Protein AF-A0A7S1VEK6-F1 (afdb_monomer_lite)

InterPro domains:
  IPR000917 Sulfatase, N-terminal [PF00884] (30-181)
  IPR017850 Alkaline-phosphatase-like, core domain superfamily [G3DSA:3.40.720.10] (4-143)
  IPR017850 Alkaline-phosphatase-like, core domain superfamily [G3DSA:3.40.720.10] (156-290)
  IPR017850 Alkaline-phosphatase-like, core domain superfamily [SSF53649] (23-274)

Foldseek 3Di:
DPDPDQDPPLQVLDCLVVDPDPDCWLVVLVVLQVVQVVVVDHSVVSLVVQVVVVVVVVVVVVVVVVVVLVVQCPDPPRVQPDKDWDKDLWAWDRQHSSTTGEQDQDCRTHPMDTDIDDHPQQDLDPPPDDPPDDDDDDDDDDDPDPPPPPPPPPDDPSHDGADALQAFEPLQVVCQCCVSVVHDLDPDPDPPDDHALHHHPSQVSNDPHNDNDGPPTDHDSWAKAWEAPDQPPQDPLQIWMWTGHSQKIWTAHSVGDIFIDRCVVCVPSSDGPVRVQVPDPDPPVPDPDHPVRVVVVCVVVVVVVVCSLVVQDGGDDDDPPPDRDDSRRHSYPDPPPPVPPPDDD

pLDDT: mean 74.97, std 22.76, range [27.0, 98.12]

Structure (mmCIF, N/CA/C/O backbone):
data_AF-A0A7S1VEK6-F1
#
_entry.id   AF-A0A7S1VEK6-F1
#
loop_
_atom_site.group_PDB
_atom_site.id
_atom_site.type_symbol
_atom_site.label_atom_id
_atom_site.label_alt_id
_atom_site.label_comp_id
_atom_site.label_asym_id
_atom_site.label_entity_id
_atom_site.label_seq_id
_atom_site.pdbx_PDB_ins_code
_atom_site.Cartn_x
_atom_site.Cartn_y
_atom_site.Cartn_z
_atom_site.occupancy
_atom_site.B_iso_or_equiv
_atom_site.auth_seq_id
_atom_site.auth_comp_id
_atom_site.auth_asym_id
_atom_site.auth_atom_id
_atom_site.pdbx_PDB_model_num
ATOM 1 N N . GLU A 1 1 ? 19.890 10.284 4.777 1.00 39.56 1 GLU A N 1
ATOM 2 C CA . GLU A 1 1 ? 20.332 9.897 3.418 1.00 39.56 1 GLU A CA 1
ATOM 3 C C . GLU A 1 1 ? 19.120 9.961 2.491 1.00 39.56 1 GLU A C 1
ATOM 5 O O . GLU A 1 1 ? 18.007 9.911 3.001 1.00 39.56 1 GLU A O 1
ATOM 10 N N . LEU A 1 2 ? 19.292 10.147 1.175 1.00 48.97 2 LEU A N 1
ATOM 11 C CA . LEU A 1 2 ? 18.191 9.897 0.223 1.00 48.97 2 LEU A CA 1
ATOM 12 C C . LEU A 1 2 ? 17.633 8.475 0.462 1.00 48.97 2 LEU A C 1
ATOM 14 O O . LEU A 1 2 ? 18.424 7.626 0.883 1.00 48.97 2 LEU A O 1
ATOM 18 N N . PRO A 1 3 ? 16.351 8.169 0.166 1.00 49.91 3 PRO A N 1
ATOM 19 C CA . PRO A 1 3 ? 15.906 6.788 0.088 1.00 49.91 3 PRO A CA 1
ATOM 20 C C . PRO A 1 3 ? 16.859 6.027 -0.844 1.00 49.91 3 PRO A C 1
ATOM 22 O O . PRO A 1 3 ? 17.424 6.634 -1.767 1.00 49.91 3 PRO A O 1
ATOM 25 N N . PRO A 1 4 ? 17.111 4.739 -0.578 1.00 53.25 4 PRO A N 1
ATOM 26 C CA . PRO A 1 4 ? 18.283 4.068 -1.115 1.00 53.25 4 PRO A CA 1
ATOM 27 C C . PRO A 1 4 ? 18.237 4.049 -2.642 1.00 53.25 4 PRO A C 1
ATOM 29 O O . PRO A 1 4 ? 17.211 3.729 -3.231 1.00 53.25 4 PRO A O 1
ATOM 32 N N . SER A 1 5 ? 19.355 4.478 -3.240 1.00 64.44 5 SER A N 1
ATOM 33 C CA . SER A 1 5 ? 19.753 4.317 -4.647 1.00 64.44 5 SER A CA 1
ATOM 34 C C . SER A 1 5 ? 18.632 4.374 -5.691 1.00 64.44 5 SER A C 1
ATOM 36 O O . SER A 1 5 ? 18.006 3.375 -6.022 1.00 64.44 5 SER A O 1
ATOM 38 N N . LEU A 1 6 ? 18.473 5.538 -6.324 1.00 74.19 6 LEU A N 1
ATOM 39 C CA . LEU A 1 6 ? 17.835 5.608 -7.637 1.00 74.19 6 LEU A CA 1
ATOM 40 C C . LEU A 1 6 ? 18.673 4.782 -8.616 1.00 74.19 6 LEU A C 1
ATOM 42 O O . LEU A 1 6 ? 19.798 5.174 -8.938 1.00 74.19 6 LEU A O 1
ATOM 46 N N . LEU A 1 7 ? 18.136 3.652 -9.066 1.00 82.69 7 LEU A N 1
ATOM 47 C CA . LEU A 1 7 ? 18.751 2.871 -10.125 1.00 82.69 7 LEU A CA 1
ATOM 48 C C . LEU A 1 7 ? 18.598 3.638 -11.448 1.00 82.69 7 LEU A C 1
ATOM 50 O O . LEU A 1 7 ? 17.535 4.166 -11.789 1.00 82.69 7 LEU A O 1
ATOM 54 N N . GLU A 1 8 ? 19.704 3.801 -12.169 1.00 81.38 8 GLU A N 1
ATOM 55 C CA . GLU A 1 8 ? 19.673 4.424 -13.487 1.00 81.38 8 GLU A CA 1
ATOM 56 C C . GLU A 1 8 ? 18.952 3.490 -14.459 1.00 81.38 8 GLU A C 1
ATOM 58 O O . GLU A 1 8 ? 19.211 2.290 -14.459 1.00 81.38 8 GLU A O 1
ATOM 63 N N . ASN A 1 9 ? 18.051 4.033 -15.281 1.00 84.69 9 ASN A N 1
ATOM 64 C CA . ASN A 1 9 ? 17.256 3.255 -16.235 1.00 84.69 9 ASN A CA 1
ATOM 65 C C . ASN A 1 9 ? 16.336 2.183 -15.609 1.00 84.69 9 ASN A C 1
ATOM 67 O O . ASN A 1 9 ? 15.875 1.302 -16.326 1.00 84.69 9 ASN A O 1
ATOM 71 N N . ASP A 1 10 ? 16.001 2.307 -14.319 1.00 86.31 10 ASP A N 1
ATOM 72 C CA . ASP A 1 10 ? 15.082 1.435 -13.550 1.00 86.31 10 ASP A CA 1
ATOM 73 C C . ASP A 1 10 ? 13.677 1.265 -14.160 1.00 86.31 10 ASP A C 1
ATOM 75 O O . ASP A 1 10 ? 12.853 0.476 -13.714 1.00 86.31 10 ASP A O 1
ATOM 79 N N . VAL A 1 11 ? 13.349 2.081 -15.154 1.00 88.12 11 VAL A N 1
ATOM 80 C CA . VAL A 1 11 ? 12.072 2.006 -15.852 1.00 88.12 11 VAL A CA 1
ATOM 81 C C . VAL A 1 11 ? 12.105 1.088 -17.074 1.00 88.12 11 VAL A C 1
ATOM 83 O O . VAL A 1 11 ? 11.052 0.697 -17.568 1.00 88.12 11 VAL A O 1
ATOM 86 N N . ASN A 1 12 ? 13.293 0.742 -17.575 1.00 89.75 12 ASN A N 1
ATOM 87 C CA . ASN A 1 12 ? 13.456 0.057 -18.857 1.00 89.75 12 ASN A CA 1
ATOM 88 C C . ASN A 1 12 ? 13.042 -1.418 -18.827 1.00 89.75 12 ASN A C 1
ATOM 90 O O . ASN A 1 12 ? 12.706 -1.965 -19.875 1.00 89.75 12 ASN A O 1
ATOM 94 N N . ASP A 1 13 ? 13.094 -2.063 -17.663 1.00 87.62 13 ASP A N 1
ATOM 95 C CA . ASP A 1 13 ? 12.678 -3.454 -17.465 1.00 87.62 13 ASP A CA 1
ATOM 96 C C . ASP A 1 13 ? 11.212 -3.577 -17.012 1.00 87.62 13 ASP A C 1
ATOM 98 O O . ASP A 1 13 ? 10.686 -4.684 -16.876 1.00 87.62 13 ASP A O 1
ATOM 102 N N . THR A 1 14 ? 10.533 -2.449 -16.809 1.00 90.69 14 THR A N 1
ATOM 103 C CA . THR A 1 14 ? 9.097 -2.416 -16.514 1.00 90.69 14 THR A CA 1
ATOM 104 C C . THR A 1 14 ? 8.267 -2.468 -17.793 1.00 90.69 14 THR A C 1
ATOM 106 O O . THR A 1 14 ? 8.803 -2.479 -18.897 1.00 90.69 14 THR A O 1
ATOM 109 N N . MET A 1 15 ? 6.947 -2.501 -17.663 1.00 87.69 15 MET A N 1
ATOM 110 C CA . MET A 1 15 ? 5.981 -2.407 -18.755 1.00 87.69 15 MET A CA 1
ATOM 111 C C . MET A 1 15 ? 5.380 -1.000 -18.847 1.00 87.69 15 MET A C 1
ATOM 113 O O . MET A 1 15 ? 4.526 -0.750 -19.696 1.00 87.69 15 MET A O 1
ATOM 117 N N . ARG A 1 16 ? 5.824 -0.041 -18.024 1.00 82.25 16 ARG A N 1
ATOM 118 C CA . ARG A 1 16 ? 5.268 1.324 -17.965 1.00 82.25 16 ARG A CA 1
ATOM 119 C C . ARG A 1 16 ? 5.251 2.030 -19.316 1.00 82.25 16 ARG A C 1
ATOM 121 O O . ARG A 1 16 ? 4.280 2.680 -19.675 1.00 82.25 16 ARG A O 1
ATOM 128 N N . GLN A 1 17 ? 6.337 1.904 -20.067 1.00 75.25 17 GLN A N 1
ATOM 129 C CA . GLN A 1 17 ? 6.527 2.489 -21.392 1.00 75.25 17 GLN A CA 1
ATOM 130 C C . GLN A 1 17 ? 5.551 1.947 -22.442 1.00 75.25 17 GLN A C 1
ATOM 132 O O . GLN A 1 17 ? 5.438 2.521 -23.519 1.00 75.25 17 GLN A O 1
ATOM 137 N N . THR A 1 18 ? 4.880 0.834 -22.145 1.00 69.25 18 THR A N 1
ATOM 138 C CA . THR A 1 18 ? 3.872 0.221 -23.017 1.00 69.25 18 THR A CA 1
ATOM 139 C C . THR A 1 18 ? 2.451 0.688 -22.697 1.00 69.25 18 THR A C 1
ATOM 141 O O . THR A 1 18 ? 1.509 0.283 -23.376 1.00 69.25 18 THR A O 1
ATOM 144 N N . LEU A 1 19 ? 2.284 1.521 -21.665 1.00 69.00 19 LEU A N 1
ATOM 145 C CA . LEU A 1 19 ? 0.997 2.088 -21.282 1.00 69.00 19 LEU A CA 1
ATOM 146 C C . LEU A 1 19 ? 0.714 3.325 -22.141 1.00 69.00 19 LEU A C 1
ATOM 148 O O . LEU A 1 19 ? 1.542 4.228 -22.242 1.00 69.00 19 LEU A O 1
ATOM 152 N N . GLU A 1 20 ? -0.459 3.352 -22.776 1.00 53.69 20 GLU A N 1
ATOM 153 C CA . GLU A 1 20 ? -0.830 4.373 -23.768 1.00 53.69 20 GLU A CA 1
ATOM 154 C C . GLU A 1 20 ? -1.006 5.774 -23.160 1.00 53.69 20 GLU A C 1
ATOM 156 O O . GLU A 1 20 ? -0.744 6.776 -23.829 1.00 53.69 20 GLU A O 1
ATOM 161 N N . LYS A 1 21 ? -1.403 5.860 -21.883 1.00 61.06 21 LYS A N 1
ATOM 162 C CA . LYS A 1 21 ? -1.548 7.120 -21.144 1.00 61.06 21 LYS A CA 1
ATOM 163 C C . LYS A 1 21 ? -0.347 7.339 -20.228 1.00 61.06 21 LYS A C 1
ATOM 165 O O . LYS A 1 21 ? -0.145 6.631 -19.244 1.00 61.06 21 LYS A O 1
ATOM 170 N N . VAL A 1 22 ? 0.438 8.366 -20.537 1.00 56.81 22 VAL A N 1
ATOM 171 C CA . VAL A 1 22 ? 1.457 8.902 -19.631 1.00 56.81 22 VAL A CA 1
ATOM 172 C C . VAL A 1 22 ? 0.727 9.868 -18.697 1.00 56.81 22 VAL A C 1
ATOM 174 O O . VAL A 1 22 ? 0.456 10.995 -19.100 1.00 56.81 22 VAL A O 1
ATOM 177 N N . GLY A 1 23 ? 0.340 9.407 -17.503 1.00 68.12 23 GLY A N 1
ATOM 178 C CA . GLY A 1 23 ? -0.409 10.213 -16.523 1.00 68.12 23 GLY A CA 1
ATOM 179 C C . GLY A 1 23 ? 0.323 11.487 -16.070 1.00 68.12 23 GLY A C 1
ATOM 180 O O . GLY A 1 23 ? 1.404 11.822 -16.559 1.00 68.12 23 GLY A O 1
ATOM 181 N N . ILE A 1 24 ? -0.223 12.214 -15.095 1.00 81.62 24 ILE A N 1
ATOM 182 C CA . ILE A 1 24 ? 0.390 13.457 -14.592 1.00 81.62 24 ILE A CA 1
ATOM 183 C C . ILE A 1 24 ? 1.800 13.242 -14.004 1.00 81.62 24 ILE A C 1
ATOM 185 O O . ILE A 1 24 ? 2.664 14.120 -14.080 1.00 81.62 24 ILE A O 1
ATOM 189 N N . GLY A 1 25 ? 2.092 12.043 -13.497 1.00 88.06 25 GLY A N 1
ATOM 190 C CA . GLY A 1 25 ? 3.326 11.766 -12.768 1.00 88.06 25 GLY A CA 1
ATOM 191 C C . GLY A 1 25 ? 4.638 11.900 -13.555 1.00 88.06 25 GLY A C 1
ATOM 192 O O . GLY A 1 25 ? 5.563 12.556 -13.066 1.00 88.06 25 GLY A O 1
ATOM 193 N N . PRO A 1 26 ? 4.783 11.364 -14.785 1.00 88.38 26 PRO A N 1
ATOM 194 C CA . PRO A 1 26 ? 5.990 11.561 -15.587 1.00 88.38 26 PRO A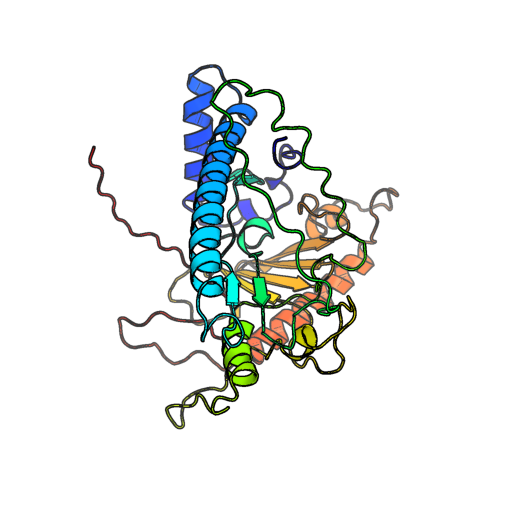 CA 1
ATOM 195 C C . PRO A 1 26 ? 6.139 13.008 -16.063 1.00 88.38 26 PRO A C 1
ATOM 197 O O . PRO A 1 26 ? 7.265 13.479 -16.241 1.00 88.38 26 PRO A O 1
ATOM 200 N N . ARG A 1 27 ? 5.025 13.742 -16.237 1.00 89.19 27 ARG A N 1
ATOM 201 C CA . ARG A 1 27 ? 5.063 15.190 -16.481 1.00 89.19 27 ARG A CA 1
ATOM 202 C C . ARG A 1 27 ? 5.629 15.917 -15.264 1.00 89.19 27 ARG A C 1
ATOM 204 O O . ARG A 1 27 ? 6.606 16.641 -15.433 1.00 89.19 27 ARG A O 1
ATOM 211 N N . MET A 1 28 ? 5.087 15.681 -14.066 1.00 91.44 28 MET A N 1
ATOM 212 C CA . MET A 1 28 ? 5.595 16.263 -12.816 1.00 91.44 28 MET A CA 1
ATOM 213 C C . MET A 1 28 ? 7.080 15.961 -12.623 1.00 91.44 28 MET A C 1
ATOM 215 O O . MET A 1 28 ? 7.863 16.863 -12.334 1.00 91.44 28 MET A O 1
ATOM 219 N N . TYR A 1 29 ? 7.487 14.709 -12.842 1.00 90.81 29 TYR A N 1
ATOM 220 C CA . TYR A 1 29 ? 8.887 14.306 -12.781 1.00 90.81 29 TYR A CA 1
ATOM 221 C C . TYR A 1 29 ? 9.752 15.108 -13.764 1.00 90.81 29 TYR A C 1
ATOM 223 O O . TYR A 1 29 ? 10.736 15.732 -13.365 1.00 90.81 29 TYR A O 1
ATOM 231 N N . ARG A 1 30 ? 9.376 15.150 -15.048 1.00 90.62 30 ARG A N 1
ATOM 232 C CA . ARG A 1 30 ? 10.120 15.880 -16.085 1.00 90.62 30 ARG A CA 1
ATOM 233 C C . ARG A 1 30 ? 10.208 17.376 -15.784 1.00 90.62 30 ARG A C 1
ATOM 235 O O . ARG A 1 30 ? 11.278 17.958 -15.959 1.00 90.62 30 ARG A O 1
ATOM 242 N N . ASP A 1 31 ? 9.111 17.990 -15.357 1.00 91.81 31 ASP A N 1
ATOM 243 C CA . ASP A 1 31 ? 9.045 19.422 -15.068 1.00 91.81 31 ASP A CA 1
ATOM 244 C C . ASP A 1 31 ? 9.866 19.768 -13.812 1.00 91.81 31 ASP A C 1
ATOM 246 O O . ASP A 1 31 ? 10.630 20.738 -13.839 1.00 91.81 31 ASP A O 1
ATOM 250 N N . LEU A 1 32 ? 9.839 18.913 -12.776 1.00 91.38 32 LEU A N 1
ATOM 251 C CA . LEU A 1 32 ? 10.737 19.012 -11.624 1.00 91.38 32 LEU A CA 1
ATOM 252 C C . LEU A 1 32 ? 12.197 18.978 -12.086 1.00 91.38 32 LEU A C 1
ATOM 254 O O . LEU A 1 32 ? 12.926 19.938 -11.850 1.00 91.38 32 LEU A O 1
ATOM 258 N N . ILE A 1 33 ? 12.630 17.917 -12.778 1.00 90.19 33 ILE A N 1
ATOM 259 C CA . ILE A 1 33 ? 14.030 17.784 -13.211 1.00 90.19 33 ILE A CA 1
ATOM 260 C C . ILE A 1 33 ? 14.446 18.979 -14.077 1.00 90.19 33 ILE A C 1
ATOM 262 O O . ILE A 1 33 ? 15.506 19.566 -13.852 1.00 90.19 33 ILE A O 1
ATOM 266 N N . LYS A 1 34 ? 13.595 19.398 -15.020 1.00 90.25 34 LYS A N 1
ATOM 267 C CA . LYS A 1 34 ? 13.858 20.553 -15.884 1.00 90.25 34 LYS A CA 1
ATOM 268 C C . LYS A 1 34 ? 14.080 21.835 -15.079 1.00 90.25 34 LYS A C 1
ATOM 270 O O . LYS A 1 34 ? 15.024 22.553 -15.390 1.00 90.25 34 LYS A O 1
ATOM 275 N N . SER A 1 35 ? 13.275 22.095 -14.046 1.00 88.75 35 SER A N 1
ATOM 276 C CA . SER A 1 35 ? 13.371 23.319 -13.229 1.00 88.75 35 SER A CA 1
ATOM 277 C C . SER A 1 35 ? 14.707 23.465 -12.479 1.00 88.75 35 SER A C 1
ATOM 279 O O . SER A 1 35 ? 15.158 24.577 -12.202 1.00 88.75 35 SER A O 1
ATOM 281 N N . TYR A 1 36 ? 15.380 22.348 -12.199 1.00 84.12 36 TYR A N 1
ATOM 282 C CA . TYR A 1 36 ? 16.662 22.302 -11.494 1.00 84.12 36 TYR A CA 1
ATOM 283 C C . TYR A 1 36 ? 17.862 22.217 -12.449 1.00 84.12 36 TYR A C 1
ATOM 285 O O . TYR A 1 36 ? 18.873 22.900 -12.247 1.00 84.12 36 TYR A O 1
ATOM 293 N N . VAL A 1 37 ? 17.749 21.444 -13.533 1.00 77.06 37 VAL A N 1
ATOM 294 C CA . VAL A 1 37 ? 18.835 21.270 -14.513 1.00 77.06 37 VAL A CA 1
ATOM 295 C C . VAL A 1 37 ? 19.127 22.559 -15.281 1.00 77.06 37 VAL A C 1
ATOM 297 O O . VAL A 1 37 ? 20.292 22.873 -15.524 1.00 77.06 37 VAL A O 1
ATOM 300 N N . THR A 1 38 ? 18.113 23.377 -15.587 1.00 67.19 38 THR A N 1
ATOM 301 C CA . THR A 1 38 ? 18.328 24.689 -16.230 1.00 67.19 38 THR A CA 1
ATOM 302 C C . THR A 1 38 ? 19.137 25.668 -15.373 1.00 67.19 38 THR A C 1
ATOM 304 O O . THR A 1 38 ? 19.647 26.650 -15.903 1.00 67.19 38 THR A O 1
ATOM 307 N N . ASN A 1 39 ? 19.296 25.385 -14.076 1.00 61.97 39 ASN A N 1
ATOM 308 C CA . ASN A 1 39 ? 20.036 26.200 -13.112 1.00 61.97 39 ASN A CA 1
ATOM 309 C C . ASN A 1 39 ? 21.411 25.606 -12.737 1.00 61.97 39 ASN A C 1
ATOM 311 O O . ASN A 1 39 ? 22.027 26.045 -11.768 1.00 61.97 39 ASN A O 1
ATOM 315 N N . GLY A 1 40 ? 21.905 24.613 -13.489 1.00 62.69 40 GLY A N 1
ATOM 316 C CA . GLY A 1 40 ? 23.237 24.025 -13.289 1.00 62.69 40 GLY A CA 1
ATOM 317 C C . GLY A 1 40 ? 23.326 22.969 -12.180 1.00 62.69 40 GLY A C 1
ATOM 318 O O . GLY A 1 40 ? 24.433 22.636 -11.762 1.00 62.69 40 GLY A O 1
ATOM 319 N N . THR A 1 41 ? 22.191 22.442 -11.707 1.00 70.88 41 THR A N 1
ATOM 320 C CA . THR A 1 41 ? 22.135 21.319 -10.745 1.00 70.88 41 THR A CA 1
ATOM 321 C C . THR A 1 41 ? 21.785 19.999 -11.439 1.00 70.88 41 THR A C 1
ATOM 323 O O . THR A 1 41 ? 21.298 20.007 -12.569 1.00 70.88 41 THR A O 1
ATOM 326 N N . ASP A 1 42 ? 22.059 18.855 -10.805 1.00 79.94 42 ASP A N 1
ATOM 327 C CA . ASP A 1 42 ? 21.787 17.536 -11.389 1.00 79.94 42 ASP A CA 1
ATOM 328 C C . ASP A 1 42 ? 20.403 16.970 -10.990 1.00 79.94 42 ASP A C 1
ATOM 330 O O . ASP A 1 42 ? 19.721 17.459 -10.084 1.00 79.94 42 ASP A O 1
ATOM 334 N N . ARG A 1 43 ? 19.975 15.901 -11.679 1.00 84.44 43 ARG A N 1
ATOM 335 C CA . ARG A 1 43 ? 18.734 15.149 -11.395 1.00 84.44 43 ARG A CA 1
ATOM 336 C C . ARG A 1 43 ? 18.615 14.754 -9.919 1.00 84.44 43 ARG A C 1
ATOM 338 O O . ARG A 1 43 ? 17.523 14.760 -9.352 1.00 84.44 43 ARG A O 1
ATOM 345 N N . LYS A 1 44 ? 19.734 14.365 -9.308 1.00 84.19 44 LYS A N 1
ATOM 346 C CA . LYS A 1 44 ? 19.779 13.842 -7.945 1.00 84.19 44 LYS A CA 1
ATOM 347 C C . LYS A 1 44 ? 19.443 14.942 -6.942 1.00 84.19 44 LYS A C 1
ATOM 349 O O . LYS A 1 44 ? 18.714 14.682 -5.988 1.00 84.19 44 LYS A O 1
ATOM 354 N N . ASP A 1 45 ? 19.924 16.158 -7.160 1.00 85.69 45 ASP A N 1
ATOM 355 C CA . ASP A 1 45 ? 19.640 17.296 -6.289 1.00 85.69 45 ASP A CA 1
ATOM 356 C C . ASP A 1 45 ? 18.188 17.782 -6.390 1.00 85.69 45 ASP A C 1
ATOM 358 O O . ASP A 1 45 ? 17.596 18.126 -5.364 1.00 85.69 45 ASP A O 1
ATOM 362 N N . ALA A 1 46 ? 17.579 17.728 -7.578 1.00 89.00 46 ALA A N 1
ATOM 363 C CA . ALA A 1 46 ? 16.149 17.998 -7.750 1.00 89.00 46 ALA A CA 1
ATOM 364 C C . ALA A 1 46 ? 15.288 17.056 -6.887 1.00 89.00 46 ALA A C 1
ATOM 366 O O . ALA A 1 46 ? 14.446 17.498 -6.102 1.00 89.00 46 ALA A O 1
ATOM 367 N N . LEU A 1 47 ? 15.556 15.749 -6.974 1.00 89.19 47 LEU A N 1
ATOM 368 C CA . LEU A 1 47 ? 14.826 14.724 -6.225 1.00 89.19 47 LEU A CA 1
ATOM 369 C C . LEU A 1 47 ? 15.096 14.790 -4.718 1.00 89.19 47 LEU A C 1
ATOM 371 O O . LEU A 1 47 ? 14.170 14.597 -3.934 1.00 89.19 47 LEU A O 1
ATOM 375 N N . LYS A 1 48 ? 16.318 15.143 -4.287 1.00 88.69 48 LYS A N 1
ATOM 376 C CA . LYS A 1 48 ? 16.610 15.419 -2.865 1.00 88.69 48 LYS A CA 1
ATOM 377 C C . LYS A 1 48 ? 15.711 16.501 -2.297 1.00 88.69 48 LYS A C 1
ATOM 379 O O . LYS A 1 48 ? 15.210 16.342 -1.191 1.00 88.69 48 LYS A O 1
ATOM 384 N N . ARG A 1 49 ? 15.542 17.607 -3.023 1.00 89.81 49 ARG A N 1
ATOM 385 C CA . ARG A 1 49 ? 14.742 18.746 -2.557 1.00 89.81 49 ARG A CA 1
ATOM 386 C C . ARG A 1 49 ? 13.260 18.408 -2.520 1.00 89.81 49 ARG A C 1
ATOM 388 O O . ARG A 1 49 ? 12.591 18.755 -1.555 1.00 89.81 49 ARG A O 1
ATOM 395 N N . TYR A 1 50 ? 12.777 17.684 -3.526 1.00 91.38 50 TYR A N 1
ATOM 396 C CA . TYR A 1 50 ? 11.403 17.196 -3.542 1.00 91.38 50 TYR A CA 1
ATOM 397 C C . TYR A 1 50 ? 11.121 16.258 -2.360 1.00 91.38 50 TYR A C 1
ATOM 399 O O . TYR A 1 50 ? 10.183 16.475 -1.598 1.00 91.38 50 TYR A O 1
ATOM 407 N N . LEU A 1 51 ? 11.994 15.272 -2.138 1.00 90.81 51 LEU A N 1
ATOM 408 C CA . LEU A 1 51 ? 11.914 14.387 -0.980 1.00 90.81 51 LEU A CA 1
ATOM 409 C C . LEU A 1 51 ? 11.997 15.160 0.341 1.00 90.81 51 LEU A C 1
ATOM 411 O O . LEU A 1 51 ? 11.265 14.849 1.271 1.00 90.81 51 LEU A O 1
ATOM 415 N N . GLN A 1 52 ? 12.892 16.143 0.449 1.00 92.88 52 GLN A N 1
ATOM 416 C CA . GLN A 1 52 ? 13.020 16.951 1.660 1.00 92.88 52 GLN A CA 1
ATOM 417 C C . GLN A 1 52 ? 11.699 17.649 1.999 1.00 92.88 52 GLN A C 1
ATOM 419 O O . GLN A 1 52 ? 11.301 17.640 3.160 1.00 92.88 52 GLN A O 1
ATOM 424 N N . ALA A 1 53 ? 11.019 18.219 1.001 1.00 94.25 53 ALA A N 1
ATOM 425 C CA . ALA A 1 53 ? 9.705 18.825 1.190 1.00 94.25 53 ALA A CA 1
ATOM 426 C C . ALA A 1 53 ? 8.662 17.782 1.623 1.00 94.25 53 ALA A C 1
ATOM 428 O O . ALA A 1 53 ? 7.963 18.004 2.606 1.00 94.25 53 ALA A O 1
ATOM 429 N N . TYR A 1 54 ? 8.627 16.620 0.961 1.00 93.81 54 TYR A N 1
ATOM 430 C CA . TYR A 1 54 ? 7.737 15.516 1.333 1.00 93.81 54 TYR A CA 1
ATOM 431 C C . TYR A 1 54 ? 7.946 15.073 2.791 1.00 93.81 54 TYR A C 1
ATOM 433 O O . TYR A 1 54 ? 6.994 14.970 3.559 1.00 93.81 54 TYR A O 1
ATOM 441 N N . LEU A 1 55 ? 9.199 14.868 3.208 1.00 94.44 55 LEU A N 1
ATOM 442 C CA . LEU A 1 55 ? 9.530 14.472 4.578 1.00 94.44 55 LEU A CA 1
ATOM 443 C C . LEU A 1 55 ? 9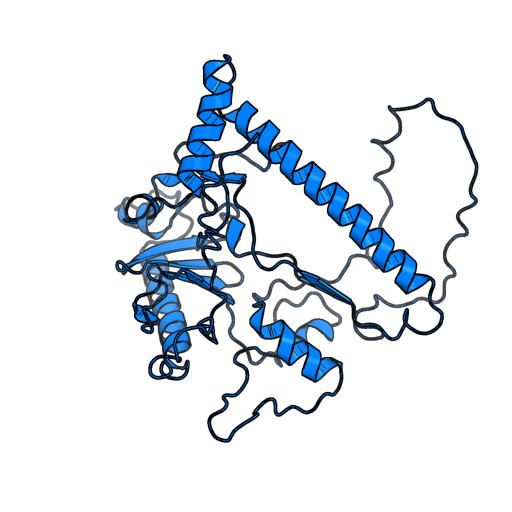.195 15.566 5.598 1.00 94.44 55 LEU A C 1
ATOM 445 O O . LEU A 1 55 ? 8.758 15.237 6.694 1.00 94.44 55 LEU A O 1
ATOM 449 N N . ALA A 1 56 ? 9.338 16.846 5.245 1.00 96.56 56 ALA A N 1
ATOM 450 C CA . ALA A 1 56 ? 8.900 17.943 6.106 1.00 96.56 56 ALA A CA 1
ATOM 451 C C . ALA A 1 56 ? 7.375 17.925 6.320 1.00 96.56 56 ALA A C 1
ATOM 453 O O . ALA A 1 56 ? 6.919 18.113 7.447 1.00 96.56 56 ALA A O 1
ATOM 454 N N . SER A 1 57 ? 6.590 17.635 5.274 1.00 96.94 57 SER A N 1
ATOM 455 C CA . SER A 1 57 ? 5.139 17.440 5.391 1.00 96.94 57 SER A CA 1
ATOM 456 C C . SER A 1 57 ? 4.787 16.236 6.266 1.00 96.94 57 SER A C 1
ATOM 458 O O . SER A 1 57 ? 3.894 16.339 7.102 1.00 96.94 57 SER A O 1
ATOM 460 N N . VAL A 1 58 ? 5.513 15.120 6.129 1.00 95.69 58 VAL A N 1
ATOM 461 C CA . VAL A 1 58 ? 5.336 13.939 6.993 1.00 95.69 58 VAL A CA 1
ATOM 462 C C . VAL A 1 58 ? 5.638 14.276 8.454 1.00 95.69 58 VAL A C 1
ATOM 464 O O . VAL A 1 58 ? 4.853 13.915 9.322 1.00 95.69 58 VAL A O 1
ATOM 467 N N . THR A 1 59 ? 6.721 15.006 8.743 1.00 96.88 59 THR A N 1
ATOM 468 C CA . THR A 1 59 ? 7.039 15.448 10.112 1.00 96.88 59 THR A CA 1
ATOM 469 C C . THR A 1 59 ? 5.945 16.344 10.690 1.00 96.88 59 THR A C 1
ATOM 471 O O . THR A 1 59 ? 5.548 16.152 11.833 1.00 96.88 59 THR A O 1
ATOM 474 N N . ALA A 1 60 ? 5.412 17.283 9.905 1.00 97.50 60 ALA A N 1
ATOM 475 C CA . ALA A 1 60 ? 4.302 18.118 10.357 1.00 97.50 60 ALA A CA 1
ATOM 476 C C . ALA A 1 60 ? 3.035 17.290 10.647 1.00 97.50 60 ALA A C 1
ATOM 478 O O . ALA A 1 60 ? 2.357 17.531 11.644 1.00 97.50 60 ALA A O 1
ATOM 479 N N . ALA A 1 61 ? 2.721 16.297 9.808 1.00 96.69 61 ALA A N 1
ATOM 480 C CA . ALA A 1 61 ? 1.598 15.391 10.043 1.00 96.69 61 ALA A CA 1
ATOM 481 C C . ALA A 1 61 ? 1.797 14.535 11.307 1.00 96.69 61 ALA A C 1
ATOM 483 O O . ALA A 1 61 ? 0.861 14.386 12.087 1.00 96.69 61 ALA A O 1
ATOM 484 N N . ASP A 1 62 ? 3.008 14.025 11.540 1.00 97.19 62 ASP A N 1
ATOM 485 C CA . ASP A 1 62 ? 3.369 13.260 12.741 1.00 97.19 62 ASP A CA 1
ATOM 486 C C . ASP A 1 62 ? 3.175 14.084 14.027 1.00 97.19 62 ASP A C 1
ATOM 488 O O . ASP A 1 62 ? 2.532 13.622 14.970 1.00 97.19 62 ASP A O 1
ATOM 492 N N . GLU A 1 63 ? 3.607 15.352 14.036 1.00 97.75 63 GLU A N 1
ATOM 493 C CA . GLU A 1 63 ? 3.373 16.267 15.162 1.00 97.75 63 GLU A CA 1
ATOM 494 C C . GLU A 1 63 ? 1.874 16.487 15.439 1.00 97.75 63 GLU A C 1
ATOM 496 O O . GLU A 1 63 ? 1.455 16.549 16.598 1.00 97.75 63 GLU A O 1
ATOM 501 N N . LEU A 1 64 ? 1.045 16.590 14.393 1.00 98.12 64 LEU A N 1
ATOM 502 C CA . LEU A 1 64 ? -0.409 16.737 14.534 1.00 98.12 64 LEU A CA 1
ATOM 503 C C . LEU A 1 64 ? -1.072 15.454 15.047 1.00 98.12 64 LEU A C 1
ATOM 505 O O . LEU A 1 64 ? -1.960 15.525 15.898 1.00 98.12 64 LEU A O 1
ATOM 509 N N . VAL A 1 65 ? -0.629 14.284 14.581 1.00 97.19 65 VAL A N 1
ATOM 510 C CA . VAL A 1 65 ? -1.074 12.989 15.117 1.00 97.19 65 VAL A CA 1
ATOM 511 C C . VAL A 1 65 ? -0.727 12.895 16.602 1.00 97.19 65 VAL A C 1
ATOM 513 O O . VAL A 1 65 ? -1.598 12.554 17.402 1.00 97.19 65 VAL A O 1
ATOM 516 N N . GLY A 1 66 ? 0.492 13.279 16.992 1.00 97.06 66 GLY A N 1
ATOM 517 C CA . GLY A 1 66 ? 0.917 13.340 18.391 1.00 97.06 66 GLY A CA 1
ATOM 518 C C . GLY A 1 66 ? -0.022 14.184 19.256 1.00 97.06 66 GLY A C 1
ATOM 519 O O . GLY A 1 66 ? -0.467 13.723 20.301 1.00 97.06 66 GLY A O 1
ATOM 520 N N . GLN A 1 67 ? -0.430 15.366 18.783 1.00 98.12 67 GLN A N 1
ATOM 521 C CA . GLN A 1 67 ? -1.383 16.221 19.506 1.00 98.12 67 GLN A CA 1
ATOM 522 C C . GLN A 1 67 ? -2.753 15.558 19.713 1.00 98.12 67 GLN A C 1
ATOM 524 O O . GLN A 1 67 ? -3.353 15.702 20.780 1.00 98.12 67 GLN A O 1
ATOM 529 N N . VAL A 1 68 ? -3.260 14.827 18.714 1.00 97.25 68 VAL A N 1
ATOM 530 C CA . VAL A 1 68 ? -4.531 14.092 18.832 1.00 97.25 68 VAL A CA 1
ATOM 531 C C . VAL A 1 68 ? -4.410 12.960 19.854 1.00 97.25 68 VAL A C 1
ATOM 533 O O . VAL A 1 68 ? -5.306 12.785 20.684 1.00 97.25 68 VAL A O 1
ATOM 536 N N . LEU A 1 69 ? -3.303 12.215 19.825 1.00 96.06 69 LEU A N 1
ATOM 537 C CA . LEU A 1 69 ? -3.047 11.122 20.764 1.00 96.06 69 LEU A CA 1
ATOM 538 C C . LEU A 1 69 ? -2.848 11.633 22.197 1.00 96.06 69 LEU A C 1
ATOM 540 O O . LEU A 1 69 ? -3.461 11.095 23.116 1.00 96.06 69 LEU A O 1
ATOM 544 N N . ASP A 1 70 ? -2.095 12.719 22.385 1.00 96.75 70 ASP A N 1
ATOM 545 C CA . ASP A 1 70 ? -1.912 13.372 23.685 1.00 96.75 70 ASP A CA 1
ATOM 546 C C . ASP A 1 70 ? -3.249 13.846 24.267 1.00 96.75 70 ASP A C 1
ATOM 548 O O . ASP A 1 70 ? -3.518 13.675 25.459 1.00 96.75 70 ASP A O 1
ATOM 552 N N . ALA A 1 71 ? -4.113 14.430 23.430 1.00 96.94 71 ALA A N 1
ATOM 553 C CA . ALA A 1 71 ? -5.442 14.855 23.848 1.00 96.94 71 ALA A CA 1
ATOM 554 C C . ALA A 1 71 ? -6.313 13.660 24.266 1.00 96.94 71 ALA A C 1
ATOM 556 O O . ALA A 1 71 ? -6.986 13.734 25.296 1.00 96.94 71 ALA A O 1
ATOM 557 N N . LEU A 1 72 ? -6.277 12.552 23.514 1.00 95.69 72 LEU A N 1
ATOM 558 C CA . LEU A 1 72 ? -6.977 11.310 23.853 1.00 95.69 72 LEU A CA 1
ATOM 559 C C . LEU A 1 72 ? -6.487 10.733 25.193 1.00 95.69 72 LEU A C 1
ATOM 561 O O . LEU A 1 72 ? -7.306 10.376 26.046 1.00 95.69 72 LEU A O 1
ATOM 565 N N . ASP A 1 73 ? -5.171 10.703 25.405 1.00 92.62 73 ASP A N 1
ATOM 566 C CA . ASP A 1 73 ? -4.523 10.163 26.606 1.00 92.62 73 ASP A CA 1
ATOM 567 C C . ASP A 1 73 ? -4.756 10.999 27.871 1.00 92.62 73 ASP A C 1
ATOM 569 O O . ASP A 1 73 ? -4.636 10.485 28.988 1.00 92.62 73 ASP A O 1
ATOM 573 N N . GLN A 1 74 ? -5.110 12.276 27.720 1.00 95.25 74 GLN A N 1
ATOM 574 C CA . GLN A 1 74 ? -5.504 13.147 28.830 1.00 95.25 74 GLN A CA 1
ATOM 575 C C . GLN A 1 74 ? -6.967 12.954 29.251 1.00 95.25 74 GLN A C 1
ATOM 577 O O . GLN A 1 74 ? -7.377 13.445 30.307 1.00 95.25 74 GLN A O 1
ATOM 582 N N . THR A 1 75 ? -7.773 12.239 28.462 1.00 94.12 75 THR A N 1
ATOM 583 C CA . THR A 1 75 ? -9.169 11.972 28.817 1.00 94.12 75 THR A CA 1
ATOM 584 C C . THR A 1 75 ? -9.279 10.856 29.854 1.00 94.12 75 THR A C 1
ATOM 586 O O . THR A 1 75 ? -8.613 9.828 29.780 1.00 94.12 75 THR A O 1
ATOM 589 N N . THR A 1 76 ? -10.196 11.012 30.808 1.00 90.19 76 THR A N 1
ATOM 590 C CA . THR A 1 76 ? -10.490 9.969 31.804 1.00 90.19 76 THR A CA 1
ATOM 591 C C . THR A 1 76 ? -11.372 8.846 31.266 1.00 90.19 76 THR A C 1
ATOM 593 O O . THR A 1 76 ? -11.424 7.779 31.866 1.00 90.19 76 THR A O 1
ATOM 596 N N . HIS A 1 77 ? -12.108 9.088 30.177 1.00 90.06 77 HIS A N 1
ATOM 597 C CA . HIS A 1 77 ? -13.148 8.176 29.690 1.00 90.06 77 HIS A CA 1
ATOM 598 C C . HIS A 1 77 ? -12.816 7.502 28.357 1.00 90.06 77 HIS A C 1
ATOM 600 O O . HIS A 1 77 ? -13.345 6.425 28.096 1.00 90.06 77 HIS A O 1
ATOM 606 N N . PHE A 1 78 ? -11.975 8.113 27.515 1.00 93.62 78 PHE A N 1
ATOM 607 C CA . PHE A 1 78 ? -11.730 7.612 26.160 1.00 93.62 78 PHE A CA 1
ATOM 608 C C . PHE A 1 78 ? -10.387 6.895 26.023 1.00 93.62 78 PHE A C 1
ATOM 610 O O . PHE A 1 78 ? -10.300 5.962 25.229 1.00 93.62 78 PHE A O 1
ATOM 617 N N . LYS A 1 79 ? -9.376 7.250 26.825 1.00 89.56 79 LYS A N 1
ATOM 618 C CA . LYS A 1 79 ? -8.021 6.676 26.756 1.00 89.56 79 LYS A CA 1
ATOM 619 C C . LYS A 1 79 ? -7.979 5.142 26.678 1.00 89.56 79 LYS A C 1
ATOM 621 O O . LYS A 1 79 ? -7.262 4.583 25.843 1.00 89.56 79 LYS A O 1
ATOM 626 N N . ASP A 1 80 ? -8.751 4.484 27.542 1.00 89.94 80 ASP A N 1
ATOM 627 C CA . ASP A 1 80 ? -8.749 3.024 27.718 1.00 89.94 80 ASP A CA 1
ATOM 628 C C . ASP A 1 80 ? -9.922 2.330 26.999 1.00 89.94 80 ASP A C 1
ATOM 630 O O . ASP A 1 80 ? -10.140 1.136 27.171 1.00 89.94 80 ASP A O 1
ATOM 634 N N . ASN A 1 81 ? -10.696 3.073 26.201 1.00 93.44 81 ASN A N 1
ATOM 635 C CA . ASN A 1 81 ? -11.884 2.568 25.503 1.00 93.44 81 ASN A CA 1
ATOM 636 C C . ASN A 1 81 ? -11.991 3.083 24.054 1.00 93.44 81 ASN A C 1
ATOM 638 O O . ASN A 1 81 ? -13.073 3.125 23.476 1.00 93.44 81 ASN A O 1
ATOM 642 N N . THR A 1 82 ? -10.875 3.521 23.469 1.00 96.06 82 THR A N 1
ATOM 643 C CA . THR A 1 82 ? -10.828 4.017 22.089 1.00 96.06 82 THR A CA 1
ATOM 644 C C . THR A 1 82 ? -9.900 3.152 21.258 1.00 96.06 82 THR A C 1
ATOM 646 O O . THR A 1 82 ? -8.713 3.032 21.564 1.00 96.06 82 THR A O 1
ATOM 649 N N . ILE A 1 83 ? -10.445 2.576 20.188 1.00 96.19 83 ILE A N 1
ATOM 650 C CA . ILE A 1 83 ? -9.646 1.970 19.125 1.00 96.19 83 ILE A CA 1
ATOM 651 C C . ILE A 1 83 ? -9.044 3.103 18.296 1.00 96.19 83 ILE A C 1
ATOM 653 O O . ILE A 1 83 ? -9.763 3.998 17.857 1.00 96.19 83 ILE A O 1
ATOM 657 N N . VAL A 1 84 ? -7.734 3.056 18.073 1.00 95.94 84 VAL A N 1
ATOM 658 C CA . VAL A 1 84 ? -7.029 4.010 17.210 1.00 95.94 84 VAL A CA 1
ATOM 659 C C . VAL A 1 84 ? -6.548 3.271 15.974 1.00 95.94 84 VAL A C 1
ATOM 661 O O . VAL A 1 84 ? -5.828 2.281 16.090 1.00 95.94 84 VAL A O 1
ATOM 664 N N . VAL A 1 85 ? -6.933 3.764 14.800 1.00 96.56 85 VAL A N 1
ATOM 665 C CA . VAL A 1 85 ? -6.452 3.277 13.506 1.00 96.56 85 VAL A CA 1
ATOM 666 C C . VAL A 1 85 ? -5.717 4.419 12.820 1.00 96.56 85 VAL A C 1
ATOM 668 O O . VAL A 1 85 ? -6.292 5.483 12.612 1.00 96.56 85 VAL A O 1
ATOM 671 N N . PHE A 1 86 ? -4.457 4.195 12.466 1.00 96.12 86 PHE A N 1
ATOM 672 C CA . PHE A 1 86 ? -3.667 5.108 11.649 1.00 96.12 86 PHE A CA 1
ATOM 673 C C . PHE A 1 86 ? -3.350 4.439 10.316 1.00 96.12 86 PHE A C 1
ATOM 675 O O . PHE A 1 86 ? -2.783 3.343 10.284 1.00 96.12 86 PHE A O 1
ATOM 682 N N . THR A 1 87 ? -3.735 5.087 9.221 1.00 96.50 87 THR A N 1
ATOM 683 C CA . THR A 1 87 ? -3.509 4.580 7.869 1.00 96.50 87 THR A CA 1
ATOM 684 C C . THR A 1 87 ? -3.480 5.709 6.838 1.00 96.50 87 THR A C 1
ATOM 686 O O . THR A 1 87 ? -3.614 6.875 7.200 1.00 96.50 87 THR A O 1
ATOM 689 N N . SER A 1 88 ? -3.277 5.356 5.570 1.00 93.69 88 SER A N 1
ATOM 690 C CA . SER A 1 88 ? -3.373 6.245 4.410 1.00 93.69 88 SER A CA 1
ATOM 691 C C . SER A 1 88 ? -4.288 5.594 3.379 1.00 93.69 88 SER A C 1
ATOM 693 O O . SER A 1 88 ? -4.410 4.373 3.358 1.00 93.69 88 SER A O 1
ATOM 695 N N . ASP A 1 89 ? -4.895 6.393 2.514 1.00 91.69 89 ASP A N 1
ATOM 696 C CA . ASP A 1 89 ? -5.653 5.934 1.348 1.00 91.69 89 ASP A CA 1
ATOM 697 C C . ASP A 1 89 ? -4.755 5.238 0.314 1.00 91.69 89 ASP A C 1
ATOM 699 O O . ASP A 1 89 ? -5.095 4.173 -0.193 1.00 91.69 89 ASP A O 1
ATOM 703 N N . HIS A 1 90 ? -3.576 5.803 0.050 1.00 92.38 90 HIS A N 1
ATOM 704 C CA . HIS A 1 90 ? -2.584 5.248 -0.859 1.00 92.38 90 HIS A CA 1
ATOM 705 C C . HIS A 1 90 ? -1.152 5.707 -0.540 1.00 92.38 90 HIS A C 1
ATOM 707 O O . HIS A 1 90 ? -0.905 6.540 0.330 1.00 92.38 90 HIS A O 1
ATOM 713 N N . GLY A 1 91 ? -0.178 5.133 -1.248 1.00 90.12 91 GLY A N 1
ATOM 714 C CA . GLY A 1 91 ? 1.228 5.530 -1.189 1.00 90.12 91 GLY A CA 1
ATOM 715 C C . GLY A 1 91 ? 1.583 6.660 -2.164 1.00 90.12 91 GLY A C 1
ATOM 716 O O . GLY A 1 91 ? 0.726 7.204 -2.862 1.00 90.12 91 GLY A O 1
ATOM 717 N N . TYR A 1 92 ? 2.870 7.002 -2.246 1.00 90.62 92 TYR A N 1
ATOM 718 C CA . TYR A 1 92 ? 3.374 8.066 -3.114 1.00 90.62 92 TYR A CA 1
ATOM 719 C C . TYR A 1 92 ? 4.776 7.746 -3.648 1.00 90.62 92 TYR A C 1
ATOM 721 O O . TYR A 1 92 ? 5.701 7.449 -2.888 1.00 90.62 92 TYR A O 1
ATOM 729 N N . GLN A 1 93 ? 4.963 7.840 -4.964 1.00 89.50 93 GLN A N 1
ATOM 730 C CA . GLN A 1 93 ? 6.261 7.668 -5.611 1.00 89.50 93 GLN A CA 1
ATOM 731 C C . GLN A 1 93 ? 7.038 8.988 -5.645 1.00 89.50 93 GLN A C 1
ATOM 733 O O . GLN A 1 93 ? 6.503 10.034 -6.012 1.00 89.50 93 GLN A O 1
ATOM 738 N N . VAL A 1 94 ? 8.325 8.936 -5.292 1.00 90.62 94 VAL A N 1
ATOM 739 C CA . VAL A 1 94 ? 9.200 10.112 -5.120 1.00 90.62 94 VAL A CA 1
ATOM 740 C C . VAL A 1 94 ? 10.440 10.048 -6.022 1.00 90.62 94 VAL A C 1
ATOM 742 O O . VAL A 1 94 ? 11.554 10.376 -5.611 1.00 90.62 94 VAL A O 1
ATOM 745 N N . GLY A 1 95 ? 10.256 9.629 -7.276 1.00 88.56 95 GLY A N 1
ATOM 746 C CA . GLY A 1 95 ? 11.272 9.715 -8.330 1.00 88.56 95 GLY A CA 1
ATOM 747 C C . GLY A 1 95 ? 11.804 8.379 -8.837 1.00 88.56 95 GLY A C 1
ATOM 748 O O . GLY A 1 95 ? 12.469 8.362 -9.875 1.00 88.56 95 GLY A O 1
ATOM 749 N N . GLN A 1 96 ? 11.510 7.266 -8.156 1.00 87.88 96 GLN A N 1
ATOM 750 C CA . GLN A 1 96 ? 11.755 5.924 -8.693 1.00 87.88 96 GLN A CA 1
ATOM 751 C C . GLN A 1 96 ? 11.072 5.781 -10.063 1.00 87.88 96 GLN A C 1
ATOM 753 O O . GLN A 1 96 ? 10.052 6.431 -10.311 1.00 87.88 96 GLN A O 1
ATOM 758 N N . LYS A 1 97 ? 11.645 4.975 -10.967 1.00 89.44 97 LYS A N 1
ATOM 759 C CA . LYS A 1 97 ? 11.103 4.708 -12.319 1.00 89.44 97 LYS A CA 1
ATOM 760 C C . LYS A 1 97 ? 10.655 5.958 -13.099 1.00 89.44 97 LYS A C 1
ATOM 762 O O . LYS A 1 97 ? 9.697 5.916 -13.872 1.00 89.44 97 LYS A O 1
ATOM 767 N N . ASP A 1 98 ? 11.346 7.079 -12.880 1.00 89.38 98 ASP A N 1
ATOM 768 C CA . ASP A 1 98 ? 11.079 8.383 -13.497 1.00 89.38 98 ASP A CA 1
ATOM 769 C C . ASP A 1 98 ? 9.617 8.850 -13.350 1.00 89.38 98 ASP A C 1
ATOM 771 O O . ASP A 1 98 ? 8.961 9.249 -14.322 1.00 89.38 98 ASP A O 1
ATOM 775 N N . TYR A 1 99 ? 9.093 8.758 -12.125 1.00 89.44 99 TYR A N 1
ATOM 776 C CA . TYR A 1 99 ? 7.709 9.094 -11.794 1.00 89.44 99 TYR A CA 1
ATOM 777 C C . TYR A 1 99 ? 7.603 9.822 -10.444 1.00 89.44 99 TYR A C 1
ATOM 779 O O . TYR A 1 99 ? 8.333 9.509 -9.502 1.00 89.44 99 TYR A O 1
ATOM 787 N N . LEU A 1 100 ? 6.672 10.772 -10.342 1.00 91.19 100 LEU A N 1
ATOM 788 C CA . LEU A 1 100 ? 6.226 11.385 -9.085 1.00 91.19 100 LEU A CA 1
ATOM 789 C C . LEU A 1 100 ? 4.716 11.216 -8.956 1.00 91.19 100 LEU A C 1
ATOM 791 O O . LEU A 1 100 ? 4.023 11.366 -9.953 1.00 91.19 100 LEU A O 1
ATOM 795 N N . GLY A 1 101 ? 4.203 10.938 -7.761 1.00 89.62 101 GLY A N 1
ATOM 796 C CA . GLY A 1 101 ? 2.758 10.840 -7.550 1.00 89.62 101 GLY A CA 1
ATOM 797 C C . GLY A 1 101 ? 2.246 9.437 -7.263 1.00 89.62 101 GLY A C 1
ATOM 798 O O . GLY A 1 101 ? 2.994 8.540 -6.870 1.00 89.62 101 GLY A O 1
ATOM 799 N N . LYS A 1 102 ? 0.937 9.283 -7.451 1.00 86.00 102 LYS A N 1
ATOM 800 C CA . LYS A 1 102 ? 0.169 8.053 -7.249 1.00 86.00 102 LYS A CA 1
ATOM 801 C C . LYS A 1 102 ? -0.164 7.380 -8.595 1.00 86.00 102 LYS A C 1
ATOM 803 O O . LYS A 1 102 ? 0.451 7.703 -9.612 1.00 86.00 102 LYS A O 1
ATOM 808 N N . ASN A 1 103 ? -1.103 6.435 -8.594 1.00 84.88 103 ASN A N 1
ATOM 809 C CA . ASN A 1 103 ? -1.645 5.782 -9.801 1.00 84.88 103 ASN A CA 1
ATOM 810 C C . ASN A 1 103 ? -0.658 4.841 -10.508 1.00 84.88 103 ASN A C 1
ATOM 812 O O . ASN A 1 103 ? -0.547 4.784 -11.730 1.00 84.88 103 ASN A O 1
ATOM 816 N N . LEU A 1 104 ? 0.056 4.062 -9.692 1.00 87.00 104 LEU A N 1
ATOM 817 C CA . LEU A 1 104 ? 0.944 2.982 -10.112 1.00 87.00 104 LEU A CA 1
ATOM 818 C C . LEU A 1 104 ? 0.630 1.699 -9.331 1.00 87.00 104 LEU A C 1
ATOM 820 O O . LEU A 1 104 ? -0.025 1.731 -8.288 1.00 87.00 104 LEU A O 1
ATOM 824 N N . LEU A 1 105 ? 1.133 0.571 -9.831 1.00 91.62 105 LEU A N 1
ATOM 825 C CA . LEU A 1 105 ? 0.890 -0.772 -9.284 1.00 91.62 105 LEU A CA 1
ATOM 826 C C . LEU A 1 105 ? 2.072 -1.340 -8.472 1.00 91.62 105 LEU A C 1
ATOM 828 O O . LEU A 1 105 ? 2.013 -2.482 -7.999 1.00 91.62 105 LEU A O 1
ATOM 832 N N . TRP A 1 106 ? 3.134 -0.546 -8.313 1.00 93.00 106 TRP A N 1
ATOM 833 C CA . TRP A 1 106 ? 4.323 -0.868 -7.519 1.00 93.00 106 TRP A CA 1
ATOM 834 C C . TRP A 1 106 ? 4.133 -0.550 -6.037 1.00 93.00 106 TRP A C 1
ATOM 836 O O . TRP A 1 106 ? 3.186 0.117 -5.619 1.00 93.00 106 TRP A O 1
ATOM 846 N N . GLN A 1 107 ? 5.066 -1.022 -5.213 1.00 92.12 107 GLN A N 1
ATOM 847 C CA . GLN A 1 107 ? 4.977 -0.912 -3.761 1.00 92.12 107 GLN A CA 1
ATOM 848 C C . GLN A 1 107 ? 4.858 0.522 -3.245 1.00 92.12 107 GLN A C 1
ATOM 850 O O . GLN A 1 107 ? 4.130 0.756 -2.284 1.00 92.12 107 GLN A O 1
ATOM 855 N N . SER A 1 108 ? 5.565 1.462 -3.859 1.00 89.38 108 SER A N 1
ATOM 856 C CA . SER A 1 108 ? 5.584 2.883 -3.486 1.00 89.38 108 SER A CA 1
ATOM 857 C C . SER A 1 108 ? 4.195 3.520 -3.420 1.00 89.38 108 SER A C 1
ATOM 859 O O . SER A 1 108 ? 3.984 4.390 -2.583 1.00 89.38 108 SER A O 1
ATOM 861 N N . THR A 1 109 ? 3.261 3.098 -4.276 1.00 89.50 109 THR A N 1
ATOM 862 C CA . THR A 1 109 ? 1.919 3.684 -4.394 1.00 89.50 109 THR A CA 1
ATOM 863 C C . THR A 1 109 ? 0.824 2.815 -3.794 1.00 89.50 109 THR A C 1
ATOM 865 O O . THR A 1 109 ? -0.218 3.350 -3.438 1.00 89.50 109 THR A O 1
ATOM 868 N N . THR A 1 110 ? 1.039 1.504 -3.636 1.00 92.25 110 THR A N 1
ATOM 869 C CA . THR A 1 110 ? 0.010 0.603 -3.080 1.00 92.25 110 THR A CA 1
ATOM 870 C C . THR A 1 110 ? 0.243 0.210 -1.622 1.00 92.25 110 THR A C 1
ATOM 872 O O . THR A 1 110 ? -0.636 -0.390 -1.010 1.00 92.25 110 THR A O 1
ATOM 875 N N . ARG A 1 111 ? 1.430 0.459 -1.052 1.00 92.44 111 ARG A N 1
ATOM 876 C CA . ARG A 1 111 ? 1.726 0.141 0.352 1.00 92.44 111 ARG A CA 1
ATOM 877 C C . ARG A 1 111 ? 1.489 1.365 1.228 1.00 92.44 111 ARG A C 1
ATOM 879 O O . ARG A 1 111 ? 2.173 2.373 1.080 1.00 92.44 111 ARG A O 1
ATOM 886 N N . VAL A 1 112 ? 0.589 1.223 2.191 1.00 94.31 112 VAL A N 1
ATOM 887 C CA . VAL A 1 112 ? 0.240 2.259 3.170 1.00 94.31 112 VAL A CA 1
ATOM 888 C C . VAL A 1 112 ? 0.624 1.825 4.586 1.00 94.31 112 VAL A C 1
ATOM 890 O O . VAL A 1 112 ? 0.746 0.6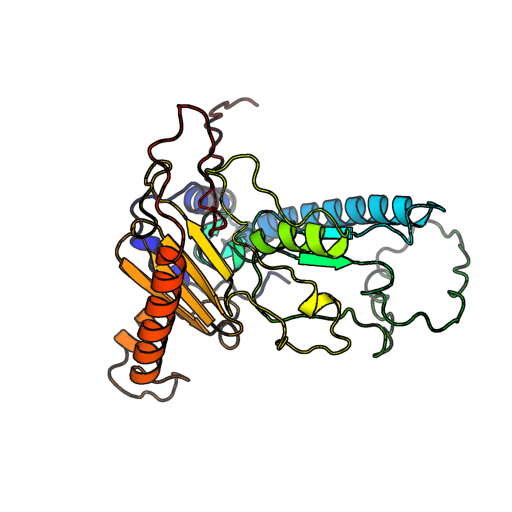21 4.843 1.00 94.31 112 VAL A O 1
ATOM 893 N N . PRO A 1 113 ? 0.841 2.763 5.527 1.00 94.12 113 PRO A N 1
ATOM 894 C CA . PRO A 1 113 ? 0.870 2.410 6.940 1.00 94.12 113 PRO A CA 1
ATOM 895 C C . PRO A 1 113 ? -0.493 1.844 7.356 1.00 94.12 113 PRO A C 1
ATOM 897 O O . PRO A 1 113 ? -1.529 2.322 6.905 1.00 94.12 113 PRO A O 1
ATOM 900 N N . LEU A 1 114 ? -0.504 0.844 8.233 1.00 94.69 114 LEU A N 1
ATOM 901 C CA . LEU A 1 114 ? -1.708 0.397 8.928 1.00 94.69 114 LEU A CA 1
ATOM 902 C C . LEU A 1 114 ? -1.314 0.014 10.351 1.00 94.69 114 LEU A C 1
ATOM 904 O O . LEU A 1 114 ? -0.689 -1.020 10.580 1.00 94.69 114 LEU A O 1
ATOM 908 N N . ILE A 1 115 ? -1.642 0.884 11.301 1.00 94.00 115 ILE A N 1
ATOM 909 C CA . ILE A 1 115 ? -1.360 0.699 12.724 1.00 94.00 115 ILE A CA 1
ATOM 910 C C . ILE A 1 115 ? -2.695 0.711 13.453 1.00 94.00 115 ILE A C 1
ATOM 912 O O . ILE A 1 115 ? -3.475 1.649 13.304 1.00 94.00 115 ILE A O 1
ATOM 916 N N . ILE A 1 116 ? -2.957 -0.330 14.242 1.00 93.75 116 ILE A N 1
ATOM 917 C CA . ILE A 1 116 ? -4.207 -0.481 14.987 1.00 93.75 116 ILE A CA 1
ATOM 918 C C . ILE A 1 116 ? -3.875 -0.697 16.463 1.00 93.75 116 ILE A C 1
ATOM 920 O O . ILE A 1 116 ? -3.229 -1.683 16.822 1.00 93.75 116 ILE A O 1
ATOM 924 N N . ARG A 1 117 ? -4.350 0.211 17.319 1.00 92.44 117 ARG A N 1
ATOM 925 C CA . ARG A 1 117 ? -4.360 0.057 18.777 1.00 92.44 117 ARG A CA 1
ATOM 926 C C . ARG A 1 117 ? -5.774 -0.292 19.227 1.00 92.44 117 ARG A C 1
ATOM 928 O O . ARG A 1 117 ? -6.697 0.490 19.025 1.00 92.44 117 ARG A O 1
ATOM 935 N N . VAL A 1 118 ? -5.922 -1.428 19.894 1.00 93.12 118 VAL A N 1
ATOM 936 C CA . VAL A 1 118 ? -7.155 -1.883 20.542 1.00 93.12 118 VAL A CA 1
ATOM 937 C C . VAL A 1 118 ? -6.886 -2.039 22.044 1.00 93.12 118 VAL A C 1
ATOM 939 O O . VAL A 1 118 ? -6.122 -2.939 22.420 1.00 93.12 118 VAL A O 1
ATOM 942 N N . PRO A 1 119 ? -7.494 -1.206 22.909 1.00 90.38 119 PRO A N 1
ATOM 943 C CA . PRO A 1 119 ? -7.339 -1.325 24.357 1.00 90.38 119 PRO A CA 1
ATOM 944 C C . PRO A 1 119 ? -7.652 -2.739 24.861 1.00 90.38 119 PRO A C 1
ATOM 946 O O . PRO A 1 119 ? -8.640 -3.351 24.458 1.00 90.38 119 PRO A O 1
ATOM 949 N N . GLY A 1 120 ? -6.785 -3.284 25.713 1.00 87.31 120 GLY A N 1
ATOM 950 C CA . GLY A 1 120 ? -6.923 -4.626 26.287 1.00 87.31 120 GLY A CA 1
ATOM 951 C C . GLY A 1 120 ? -6.610 -5.791 25.338 1.00 87.31 120 GLY A C 1
ATOM 952 O O . GLY A 1 120 ? -6.597 -6.937 25.785 1.00 87.31 120 GLY A O 1
ATOM 953 N N . MET A 1 121 ? -6.331 -5.531 24.055 1.00 87.44 121 MET A N 1
ATOM 954 C CA . MET A 1 121 ? -5.962 -6.561 23.072 1.00 87.44 121 MET A CA 1
ATOM 955 C C . MET A 1 121 ? -4.568 -6.335 22.484 1.00 87.44 121 MET A C 1
ATOM 957 O O . MET A 1 121 ? -3.809 -7.292 22.342 1.00 87.44 121 MET A O 1
ATOM 961 N N . THR A 1 122 ? -4.216 -5.093 22.138 1.00 86.25 122 THR A N 1
ATOM 962 C CA . THR A 1 122 ? -2.918 -4.781 21.518 1.00 86.25 122 THR A CA 1
ATOM 963 C C . THR A 1 122 ? -1.886 -4.202 22.471 1.00 86.25 122 THR A C 1
ATOM 965 O O . THR A 1 122 ? -0.748 -3.990 22.056 1.00 86.25 122 THR A O 1
ATOM 968 N N . ASP A 1 123 ? -2.262 -3.929 23.718 1.00 73.75 123 ASP A N 1
ATOM 969 C CA . ASP A 1 123 ? -1.352 -3.369 24.709 1.00 73.75 123 ASP A CA 1
ATOM 970 C C . ASP A 1 123 ? -0.249 -4.388 25.047 1.00 73.75 123 ASP A C 1
ATOM 972 O O . ASP A 1 123 ? -0.509 -5.533 25.427 1.00 73.75 123 ASP A O 1
ATOM 976 N N . THR A 1 124 ? 1.012 -3.983 24.903 1.00 60.91 124 THR A N 1
ATOM 977 C CA . THR A 1 124 ? 2.169 -4.799 25.281 1.00 60.91 124 THR A CA 1
ATOM 978 C C . THR A 1 124 ? 2.255 -4.830 26.806 1.00 60.91 124 THR A C 1
ATOM 980 O O . THR A 1 124 ? 2.778 -3.889 27.387 1.00 60.91 124 THR A O 1
ATOM 983 N N . ASN A 1 125 ? 1.681 -5.855 27.447 1.00 46.09 125 ASN A N 1
ATOM 984 C CA . ASN A 1 125 ? 1.777 -6.170 28.882 1.00 46.09 125 ASN A CA 1
ATOM 985 C C . ASN A 1 125 ? 2.154 -4.987 29.795 1.00 46.09 125 ASN A C 1
ATOM 987 O O . ASN A 1 125 ? 3.332 -4.732 30.045 1.00 46.09 125 ASN A O 1
ATOM 991 N N . VAL A 1 126 ? 1.140 -4.338 30.373 1.00 41.12 126 VAL A N 1
ATOM 992 C CA . VAL A 1 126 ? 1.286 -3.505 31.572 1.00 41.12 126 VAL A CA 1
ATOM 993 C C . VAL A 1 126 ? 1.848 -4.382 32.698 1.00 41.12 126 VAL A C 1
ATOM 995 O O . VAL A 1 126 ? 1.114 -4.984 33.479 1.00 41.12 126 VAL A O 1
ATOM 998 N N . THR A 1 127 ? 3.171 -4.495 32.801 1.00 36.94 127 THR A N 1
ATOM 999 C CA . THR A 1 127 ? 3.787 -4.743 34.101 1.00 36.94 127 THR A CA 1
ATOM 1000 C C . THR A 1 127 ? 3.579 -3.474 34.910 1.00 36.94 127 THR A C 1
ATOM 1002 O O . THR A 1 127 ? 3.938 -2.395 34.446 1.00 36.94 127 THR A O 1
ATOM 1005 N N . ASN A 1 128 ? 2.958 -3.612 36.082 1.00 32.50 128 ASN A N 1
ATOM 1006 C CA . ASN A 1 128 ? 2.653 -2.557 37.052 1.00 32.50 128 ASN A CA 1
ATOM 1007 C C . ASN A 1 128 ? 3.915 -1.852 37.599 1.00 32.50 128 ASN A C 1
ATOM 1009 O O . ASN A 1 128 ? 4.170 -1.877 38.800 1.00 32.50 128 ASN A O 1
ATOM 1013 N N . GLU A 1 129 ? 4.715 -1.230 36.742 1.00 34.81 129 GLU A N 1
ATOM 1014 C CA . GLU A 1 129 ? 5.770 -0.302 37.124 1.00 34.81 129 GLU A CA 1
ATOM 1015 C C . GLU A 1 129 ? 5.301 1.104 36.730 1.00 34.81 129 GLU A C 1
ATOM 1017 O O . GLU A 1 129 ? 4.926 1.329 35.576 1.00 34.81 129 GLU A O 1
ATOM 1022 N N . PRO A 1 130 ? 5.235 2.054 37.679 1.00 31.77 130 PRO A N 1
ATOM 1023 C CA . PRO A 1 130 ? 4.808 3.406 37.365 1.00 31.77 130 PRO A CA 1
ATOM 1024 C C . PRO A 1 130 ? 5.803 4.051 36.388 1.00 31.77 130 PRO A C 1
ATOM 1026 O O . PRO A 1 130 ? 7.010 3.832 36.520 1.00 31.77 130 PRO A O 1
ATOM 1029 N N . PRO A 1 131 ? 5.332 4.882 35.442 1.00 40.53 131 PRO A N 1
ATOM 1030 C CA . PRO A 1 131 ? 6.220 5.583 34.527 1.00 40.53 131 PRO A CA 1
ATOM 1031 C C . PRO A 1 131 ? 7.222 6.445 35.316 1.00 40.53 131 PRO A C 1
ATOM 1033 O O . PRO A 1 131 ? 6.845 7.058 36.327 1.00 40.53 131 PRO A O 1
ATOM 1036 N N . PRO A 1 132 ? 8.498 6.518 34.891 1.00 35.88 132 PRO A N 1
ATOM 1037 C CA . PRO A 1 132 ? 9.461 7.405 35.520 1.00 35.88 132 PRO A CA 1
ATOM 1038 C C . PRO A 1 132 ? 8.958 8.847 35.408 1.00 35.88 132 PRO A C 1
ATOM 1040 O O . PRO A 1 132 ? 8.604 9.325 34.333 1.00 35.88 132 PRO A O 1
ATOM 1043 N N . LYS A 1 133 ? 8.901 9.546 36.546 1.00 33.62 133 LYS A N 1
ATOM 1044 C CA . LYS A 1 133 ? 8.533 10.963 36.607 1.00 33.62 133 LYS A CA 1
ATOM 1045 C C . LYS A 1 133 ? 9.568 11.785 35.842 1.00 33.62 133 LYS A C 1
ATOM 1047 O O . LYS A 1 133 ? 10.656 12.038 36.362 1.00 33.62 133 LYS A O 1
ATOM 1052 N N . THR A 1 134 ? 9.225 12.249 34.649 1.00 36.69 134 THR A N 1
ATOM 1053 C CA . THR A 1 134 ? 10.044 13.215 33.917 1.00 36.69 134 THR A CA 1
ATOM 1054 C C . THR A 1 134 ? 9.953 14.559 34.635 1.00 36.69 134 THR A C 1
ATOM 1056 O O . THR A 1 134 ? 8.914 15.215 34.652 1.00 36.69 134 THR A O 1
ATOM 1059 N N . THR A 1 135 ? 11.035 14.948 35.308 1.00 30.27 135 THR A N 1
ATOM 1060 C CA . THR A 1 135 ? 11.148 16.264 35.944 1.00 30.27 135 THR A CA 1
ATOM 1061 C C . THR A 1 135 ? 11.480 17.284 34.864 1.00 30.27 135 THR A C 1
ATOM 1063 O O . THR A 1 135 ? 12.565 17.249 34.290 1.00 30.27 135 THR A O 1
ATOM 1066 N N . THR A 1 136 ? 10.550 18.190 34.578 1.00 32.22 136 THR A N 1
ATOM 1067 C CA . THR A 1 136 ? 10.781 19.329 33.688 1.00 32.22 136 THR A CA 1
ATOM 1068 C C . THR A 1 136 ? 11.844 20.238 34.302 1.00 32.22 136 THR A C 1
ATOM 1070 O O . THR A 1 136 ? 11.603 20.860 35.336 1.00 32.22 136 THR A O 1
ATOM 1073 N N . THR A 1 137 ? 13.014 20.335 33.670 1.00 29.22 137 THR A N 1
ATOM 1074 C CA . THR A 1 137 ? 13.970 21.410 33.956 1.00 29.22 137 THR A CA 1
ATOM 1075 C C . THR A 1 137 ? 14.021 22.326 32.746 1.00 29.22 137 THR A C 1
ATOM 1077 O O . THR A 1 137 ? 14.457 21.938 31.669 1.00 29.22 137 THR A O 1
ATOM 1080 N N . THR A 1 138 ? 13.528 23.545 32.930 1.00 33.66 138 THR A N 1
ATOM 1081 C CA . THR A 1 138 ? 13.656 24.657 31.990 1.00 33.66 138 THR A CA 1
ATOM 1082 C C . THR A 1 138 ? 15.134 24.950 31.743 1.00 33.66 138 THR A C 1
ATOM 1084 O O . THR A 1 138 ? 15.853 25.272 32.687 1.00 33.66 138 THR A O 1
ATOM 1087 N N . THR A 1 139 ? 15.612 24.894 30.499 1.00 29.50 139 THR A N 1
ATOM 1088 C CA . THR A 1 139 ? 16.878 25.538 30.113 1.00 29.50 139 THR A CA 1
ATOM 1089 C C . THR A 1 139 ? 16.762 26.133 28.712 1.00 29.50 139 THR A C 1
ATOM 1091 O O . THR A 1 139 ? 16.180 25.559 27.798 1.00 29.50 139 THR A O 1
ATOM 1094 N N . THR A 1 140 ? 17.232 27.372 28.628 1.00 30.95 140 THR A N 1
ATOM 1095 C CA . THR A 1 140 ? 17.133 28.343 27.541 1.00 30.95 140 THR A CA 1
ATOM 1096 C C . THR A 1 140 ? 17.937 27.983 26.294 1.00 30.95 140 THR A C 1
ATOM 1098 O O . THR A 1 140 ? 18.932 27.272 26.355 1.00 30.95 140 THR A O 1
ATOM 1101 N N . ALA A 1 141 ? 17.498 28.562 25.174 1.00 41.22 141 ALA A N 1
ATOM 1102 C CA . ALA A 1 141 ? 18.035 28.420 23.829 1.00 41.22 141 ALA A CA 1
ATOM 1103 C C . ALA A 1 141 ? 19.511 28.830 23.694 1.00 41.22 141 ALA A C 1
ATOM 1105 O O . ALA A 1 141 ? 19.800 30.013 23.564 1.00 41.22 141 ALA A O 1
ATOM 1106 N N . THR A 1 142 ? 20.399 27.841 23.649 1.00 34.44 142 THR A N 1
ATOM 1107 C CA . THR A 1 142 ? 21.627 27.783 22.838 1.00 34.44 142 THR A CA 1
ATOM 1108 C C . THR A 1 142 ? 22.158 26.358 22.974 1.00 34.44 142 THR A C 1
ATOM 1110 O O . THR A 1 142 ? 22.732 26.074 24.011 1.00 34.44 142 THR A O 1
ATOM 1113 N N . ASP A 1 143 ? 21.883 25.474 22.010 1.00 30.67 143 ASP A N 1
ATOM 1114 C CA . ASP A 1 143 ? 22.718 24.302 21.667 1.00 30.67 143 ASP A CA 1
ATOM 1115 C C . ASP A 1 143 ? 22.017 23.464 20.585 1.00 30.67 143 ASP A C 1
ATOM 1117 O O . ASP A 1 143 ? 21.168 22.612 20.836 1.00 30.67 143 ASP A O 1
ATOM 1121 N N . THR A 1 144 ? 22.351 23.750 19.326 1.00 39.84 144 THR A N 1
ATOM 1122 C CA . THR A 1 144 ? 21.859 23.034 18.138 1.00 39.84 144 THR A CA 1
ATOM 1123 C C . THR A 1 144 ? 22.713 21.819 17.754 1.00 39.84 144 THR A C 1
ATOM 1125 O O . THR A 1 144 ? 22.449 21.218 16.718 1.00 39.84 144 THR A O 1
ATOM 1128 N N . GLU A 1 145 ? 23.696 21.415 18.566 1.00 34.84 145 GLU A N 1
ATOM 1129 C CA . GLU A 1 145 ? 24.570 20.264 18.261 1.00 34.84 145 GLU A CA 1
ATOM 1130 C C . GLU A 1 145 ? 24.368 19.029 19.164 1.00 34.84 145 GLU A C 1
ATOM 1132 O O . GLU A 1 145 ? 24.790 17.941 18.783 1.00 34.84 145 GLU A O 1
ATOM 1137 N N . GLU A 1 146 ? 23.635 19.112 20.283 1.00 31.69 146 GLU A N 1
ATOM 1138 C CA . GLU A 1 146 ? 23.375 17.933 21.141 1.00 31.69 146 GLU A CA 1
ATOM 1139 C C . GLU A 1 146 ? 22.128 17.115 20.753 1.00 31.69 146 GLU A C 1
ATOM 1141 O O . GLU A 1 146 ? 21.967 15.975 21.189 1.00 31.69 146 GLU A O 1
ATOM 1146 N N . ARG A 1 147 ? 21.268 17.618 19.857 1.00 31.19 147 ARG A N 1
ATOM 1147 C CA . ARG A 1 147 ? 19.995 16.953 19.501 1.00 31.19 147 ARG A CA 1
ATOM 1148 C C . ARG A 1 147 ? 20.142 15.730 18.575 1.00 31.19 147 ARG A C 1
ATOM 1150 O O . ARG A 1 147 ? 19.147 15.076 18.282 1.00 31.19 147 ARG A O 1
ATOM 1157 N N . MET A 1 148 ? 21.355 15.399 18.116 1.00 31.89 148 MET A N 1
ATOM 1158 C CA . MET A 1 148 ? 21.606 14.224 17.260 1.00 31.89 148 MET A CA 1
ATOM 1159 C C . MET A 1 148 ? 22.113 12.977 18.005 1.00 31.89 148 MET A C 1
ATOM 1161 O O . MET A 1 148 ? 22.121 11.908 17.404 1.00 31.89 148 MET A O 1
ATOM 1165 N N . ASN A 1 149 ? 22.468 13.066 19.293 1.00 28.19 149 ASN A N 1
ATOM 1166 C CA . ASN A 1 149 ? 23.025 11.927 20.044 1.00 28.19 149 ASN A CA 1
ATOM 1167 C C . ASN A 1 149 ? 22.086 11.316 21.105 1.00 28.19 149 ASN A C 1
ATOM 1169 O O . ASN A 1 149 ? 22.462 10.330 21.735 1.00 28.19 149 ASN A O 1
ATOM 1173 N N . ASP A 1 150 ? 20.858 11.822 21.267 1.00 30.08 150 ASP A N 1
ATOM 1174 C CA . ASP A 1 150 ? 19.883 11.301 22.248 1.00 30.08 150 ASP A CA 1
ATOM 1175 C C . ASP A 1 150 ? 18.884 10.275 21.661 1.00 30.08 150 ASP A C 1
ATOM 1177 O O . ASP A 1 150 ? 17.849 9.963 22.238 1.00 30.08 150 ASP A O 1
ATOM 1181 N N . THR A 1 151 ? 19.179 9.696 20.492 1.00 34.12 151 THR A N 1
ATOM 1182 C CA . THR A 1 151 ? 18.364 8.614 19.893 1.00 34.12 151 THR A CA 1
ATOM 1183 C C . THR A 1 151 ? 18.696 7.219 20.434 1.00 34.12 151 THR A C 1
ATOM 1185 O O . THR A 1 151 ? 18.159 6.224 19.954 1.00 34.12 151 THR A O 1
ATOM 1188 N N . SER A 1 152 ? 19.521 7.119 21.481 1.00 33.56 152 SER A N 1
ATOM 1189 C CA . SER A 1 152 ? 19.781 5.858 22.189 1.00 33.56 152 SER A CA 1
ATOM 1190 C C . SER A 1 152 ? 18.891 5.689 23.425 1.00 33.56 152 SER A C 1
ATOM 1192 O O . SER A 1 152 ? 19.347 5.293 24.494 1.00 33.56 152 SER A O 1
ATOM 1194 N N . SER A 1 153 ? 17.586 5.943 23.276 1.00 37.09 153 SER A N 1
ATOM 1195 C CA . SER A 1 153 ? 16.614 5.339 24.189 1.00 37.09 153 SER A CA 1
ATOM 1196 C C . SER A 1 153 ? 16.692 3.827 23.995 1.00 37.09 153 SER A C 1
ATOM 1198 O O . SER A 1 153 ? 16.329 3.286 22.948 1.00 37.09 153 SER A O 1
ATOM 1200 N N . SER A 1 154 ? 17.246 3.140 24.988 1.00 33.06 154 SER A N 1
ATOM 1201 C CA . SER A 1 154 ? 17.299 1.690 25.058 1.00 33.06 154 SER A CA 1
ATOM 1202 C C . SER A 1 154 ? 15.883 1.137 25.222 1.00 33.06 154 SER A C 1
ATOM 1204 O O . SER A 1 154 ? 15.425 0.866 26.331 1.00 33.06 154 SER A O 1
ATOM 1206 N N . TYR A 1 155 ? 15.177 0.936 24.108 1.00 34.44 155 TYR A N 1
ATOM 1207 C CA . TYR A 1 155 ? 13.974 0.113 24.103 1.00 34.44 155 TYR A CA 1
ATOM 1208 C C . TYR A 1 155 ? 14.352 -1.278 24.619 1.00 34.44 155 TYR A C 1
ATOM 1210 O O . TYR A 1 155 ? 15.136 -2.006 24.006 1.00 34.44 155 TYR A O 1
ATOM 1218 N N . SER A 1 156 ? 13.820 -1.641 25.788 1.00 36.69 156 SER A N 1
ATOM 1219 C CA . SER A 1 156 ? 13.877 -3.014 26.281 1.00 36.69 156 SER A CA 1
ATOM 1220 C C . SER A 1 156 ? 13.330 -3.933 25.188 1.00 36.69 156 SER A C 1
ATOM 1222 O O . SER A 1 156 ? 12.275 -3.650 24.622 1.00 36.69 156 SER A O 1
ATOM 1224 N N . SER A 1 157 ? 13.990 -5.058 24.911 1.00 42.53 157 SER A N 1
ATOM 1225 C CA . SER A 1 157 ? 13.507 -6.069 23.948 1.00 42.53 157 SER A CA 1
ATOM 1226 C C . SER A 1 157 ? 12.066 -6.557 24.203 1.00 42.53 157 SER A C 1
ATOM 1228 O O . SER A 1 157 ? 11.455 -7.143 23.320 1.00 42.53 157 SER A O 1
ATOM 1230 N N . SER A 1 158 ? 11.496 -6.272 25.381 1.00 46.59 158 SER A N 1
ATOM 1231 C CA . SER A 1 158 ? 10.095 -6.525 25.739 1.00 46.59 158 SER A CA 1
ATOM 1232 C C . SER A 1 158 ? 9.103 -5.416 25.332 1.00 46.59 158 SER A C 1
ATOM 1234 O O . SER A 1 158 ? 7.954 -5.474 25.757 1.00 46.59 158 SER A O 1
ATOM 1236 N N . SER A 1 159 ? 9.534 -4.388 24.589 1.00 55.16 159 SER A N 1
ATOM 1237 C CA . SER A 1 159 ? 8.759 -3.159 24.314 1.00 55.16 159 SER A CA 1
ATOM 1238 C C . SER A 1 159 ? 8.661 -2.767 22.834 1.00 55.16 159 SER A C 1
ATOM 1240 O O . SER A 1 159 ? 8.163 -1.688 22.522 1.00 55.16 159 SER A O 1
ATOM 1242 N N . LEU A 1 160 ? 9.126 -3.618 21.912 1.00 59.97 160 LEU A N 1
ATOM 1243 C CA . LEU A 1 160 ? 8.932 -3.362 20.485 1.00 59.97 160 LEU A CA 1
ATOM 1244 C C . LEU A 1 160 ? 7.459 -3.586 20.104 1.00 59.97 160 LEU A C 1
ATOM 1246 O O . LEU A 1 160 ? 6.844 -4.540 20.594 1.00 59.97 160 LEU A O 1
ATOM 1250 N N . PRO A 1 161 ? 6.879 -2.727 19.246 1.00 69.75 161 PRO A N 1
ATOM 1251 C CA . PRO A 1 161 ? 5.530 -2.939 18.746 1.00 69.75 161 PRO A CA 1
ATOM 1252 C C . PRO A 1 161 ? 5.469 -4.262 17.978 1.00 69.75 161 PRO A C 1
ATOM 1254 O O . PRO A 1 161 ? 6.376 -4.588 17.212 1.00 69.75 161 PRO A O 1
ATOM 1257 N N . ARG A 1 162 ? 4.387 -5.021 18.181 1.00 79.94 162 ARG A N 1
ATOM 1258 C CA . ARG A 1 162 ? 4.129 -6.255 17.424 1.00 79.94 162 ARG A CA 1
ATOM 1259 C C . ARG A 1 162 ? 3.988 -5.931 15.939 1.00 79.94 162 ARG A C 1
ATOM 1261 O O . ARG A 1 162 ? 3.395 -4.910 15.587 1.00 79.94 162 ARG A O 1
ATOM 1268 N N . THR A 1 163 ? 4.480 -6.818 15.079 1.00 83.62 163 THR A N 1
ATOM 1269 C CA . THR A 1 163 ? 4.403 -6.649 13.618 1.00 83.62 163 THR A CA 1
ATOM 1270 C C . THR A 1 163 ? 3.733 -7.845 12.946 1.00 83.62 163 THR A C 1
ATOM 1272 O O . THR A 1 163 ? 3.770 -8.960 13.459 1.00 83.62 163 THR A O 1
ATOM 1275 N N . CYS A 1 164 ? 3.108 -7.607 11.791 1.00 84.62 164 CYS A N 1
ATOM 1276 C CA . CYS A 1 164 ? 2.501 -8.638 10.953 1.00 84.62 164 CYS A CA 1
ATOM 1277 C C . CYS A 1 164 ? 2.992 -8.457 9.513 1.00 84.62 164 CYS A C 1
ATOM 1279 O O . CYS A 1 164 ? 2.885 -7.361 8.964 1.00 84.62 164 CYS A O 1
ATOM 1281 N N . ASN A 1 165 ? 3.528 -9.522 8.910 1.00 85.62 165 ASN A N 1
ATOM 1282 C CA . ASN A 1 165 ? 3.980 -9.505 7.512 1.00 85.62 165 ASN A CA 1
ATOM 1283 C C . ASN A 1 165 ? 2.946 -10.089 6.539 1.00 85.62 165 ASN A C 1
ATOM 1285 O O . ASN A 1 165 ? 3.171 -10.057 5.326 1.00 85.62 165 ASN A O 1
ATOM 1289 N N . HIS A 1 166 ? 1.824 -10.613 7.053 1.00 90.12 166 HIS A N 1
ATOM 1290 C CA . HIS A 1 166 ? 0.724 -11.087 6.216 1.00 90.12 166 HIS A CA 1
ATOM 1291 C C . HIS A 1 166 ? 0.157 -9.907 5.414 1.00 90.12 166 HIS A C 1
ATOM 1293 O O . HIS A 1 166 ? -0.181 -8.883 6.013 1.00 90.12 166 HIS A O 1
ATOM 1299 N N . PRO A 1 167 ? 0.051 -10.001 4.078 1.00 92.75 167 PRO A N 1
ATOM 1300 C CA . PRO A 1 167 ? -0.545 -8.937 3.283 1.00 92.75 167 PRO A CA 1
ATOM 1301 C C . PRO A 1 167 ? -2.034 -8.776 3.590 1.00 92.75 167 PRO A C 1
ATOM 1303 O O . PRO A 1 167 ? -2.795 -9.735 3.503 1.00 92.75 167 PRO A O 1
ATOM 1306 N N . VAL A 1 168 ? -2.443 -7.552 3.900 1.00 93.56 168 VAL A N 1
ATOM 1307 C CA . VAL A 1 168 ? -3.834 -7.171 4.185 1.00 93.56 168 VAL A CA 1
ATOM 1308 C C . VAL A 1 168 ? -4.229 -5.986 3.309 1.00 93.56 168 VAL A C 1
ATOM 1310 O O . VAL A 1 168 ? -3.356 -5.289 2.782 1.00 93.56 168 VAL A O 1
ATOM 1313 N N . SER A 1 169 ? -5.527 -5.757 3.139 1.00 93.69 169 SER A N 1
ATOM 1314 C CA . SER A 1 169 ? -6.072 -4.682 2.310 1.00 93.69 169 SER A CA 1
ATOM 1315 C C . SER A 1 169 ? -6.879 -3.684 3.140 1.00 93.69 169 SER A C 1
ATOM 1317 O O . SER A 1 169 ? -7.407 -4.013 4.198 1.00 93.69 169 SER A O 1
ATOM 1319 N N . LEU A 1 170 ? -7.026 -2.448 2.656 1.00 94.50 170 LEU A N 1
ATOM 1320 C CA . LEU A 1 170 ? -7.863 -1.443 3.325 1.00 94.50 170 LEU A CA 1
ATOM 1321 C C . LEU A 1 170 ? -9.343 -1.848 3.379 1.00 94.50 170 LEU A C 1
ATOM 1323 O O . LEU A 1 170 ? -10.048 -1.428 4.295 1.00 94.50 170 LEU A O 1
ATOM 1327 N N . VAL A 1 171 ? -9.801 -2.718 2.469 1.00 92.88 171 VAL A N 1
ATOM 1328 C CA . VAL A 1 171 ? -11.165 -3.278 2.518 1.00 92.88 171 VAL A CA 1
ATOM 1329 C C . VAL A 1 171 ? -11.408 -4.118 3.778 1.00 92.88 171 VAL A C 1
ATOM 1331 O O . VAL A 1 171 ? -12.546 -4.236 4.224 1.00 92.88 171 VAL A O 1
ATOM 1334 N N . ASP A 1 172 ? -10.348 -4.633 4.414 1.00 94.88 172 ASP A N 1
ATOM 1335 C CA . ASP A 1 172 ? -10.417 -5.400 5.663 1.00 94.88 172 ASP A CA 1
ATOM 1336 C C . ASP A 1 172 ? -10.728 -4.513 6.881 1.00 94.88 172 ASP A C 1
ATOM 1338 O O . ASP A 1 172 ? -11.159 -5.005 7.929 1.00 94.88 172 ASP A O 1
ATOM 1342 N N . LEU A 1 173 ? -10.543 -3.191 6.776 1.00 95.19 173 LEU A N 1
ATOM 1343 C CA . LEU A 1 173 ? -10.693 -2.279 7.908 1.00 95.19 173 LEU A CA 1
ATOM 1344 C C . LEU A 1 173 ? -12.138 -2.218 8.415 1.00 95.19 173 LEU A C 1
ATOM 1346 O O . LEU A 1 173 ? -12.377 -2.308 9.619 1.00 95.19 173 LEU A O 1
ATOM 1350 N N . PHE A 1 174 ? -13.112 -2.098 7.515 1.00 94.25 174 PHE A N 1
ATOM 1351 C CA . PHE A 1 174 ? -14.515 -2.000 7.914 1.00 94.25 174 PHE A CA 1
ATOM 1352 C C . PHE A 1 174 ? -15.043 -3.259 8.634 1.00 94.25 174 PHE A C 1
ATOM 1354 O O . PHE A 1 174 ? -15.540 -3.119 9.756 1.00 94.25 174 PHE A O 1
ATOM 1361 N N . PRO A 1 175 ? -14.884 -4.490 8.102 1.00 93.88 175 PRO A N 1
ATOM 1362 C CA . PRO A 1 175 ? -15.271 -5.701 8.828 1.00 93.88 175 PRO A CA 1
ATOM 1363 C C . PRO A 1 175 ? -14.469 -5.902 10.121 1.00 93.88 175 PRO A C 1
ATOM 1365 O O . PRO A 1 175 ? -15.006 -6.439 11.088 1.00 93.88 175 PRO A O 1
ATOM 1368 N N . THR A 1 176 ? -13.222 -5.418 10.190 1.00 95.12 176 THR A N 1
ATOM 1369 C CA . THR A 1 176 ? -12.451 -5.400 11.444 1.00 95.12 176 THR A CA 1
ATOM 1370 C C . THR A 1 176 ? -13.120 -4.532 12.504 1.00 95.12 176 THR A C 1
ATOM 1372 O O . THR A 1 176 ? -13.237 -4.956 13.649 1.00 95.12 176 THR A O 1
ATOM 1375 N N . LEU A 1 177 ? -13.588 -3.332 12.151 1.00 95.44 177 LEU A N 1
ATOM 1376 C CA . LEU A 1 177 ? -14.271 -2.448 13.099 1.00 95.44 177 LEU A CA 1
ATOM 1377 C C . LEU A 1 177 ? -15.624 -3.015 13.544 1.00 95.44 177 LEU A C 1
ATOM 1379 O O . LEU A 1 177 ? -15.969 -2.879 14.715 1.00 95.44 177 LEU A O 1
ATOM 1383 N N . ILE A 1 178 ? -16.361 -3.687 12.652 1.00 94.50 178 ILE A N 1
ATOM 1384 C CA . ILE A 1 178 ? -17.600 -4.394 13.016 1.00 94.50 178 ILE A CA 1
ATOM 1385 C C . ILE A 1 178 ? -17.315 -5.456 14.079 1.00 94.50 178 ILE A C 1
ATOM 1387 O O . ILE A 1 178 ? -17.968 -5.472 15.121 1.00 94.50 178 ILE A O 1
ATOM 1391 N N . ASP A 1 179 ? -16.311 -6.298 13.833 1.00 94.00 179 ASP A N 1
ATOM 1392 C CA . ASP A 1 179 ? -15.919 -7.383 14.730 1.00 94.00 179 ASP A CA 1
ATOM 139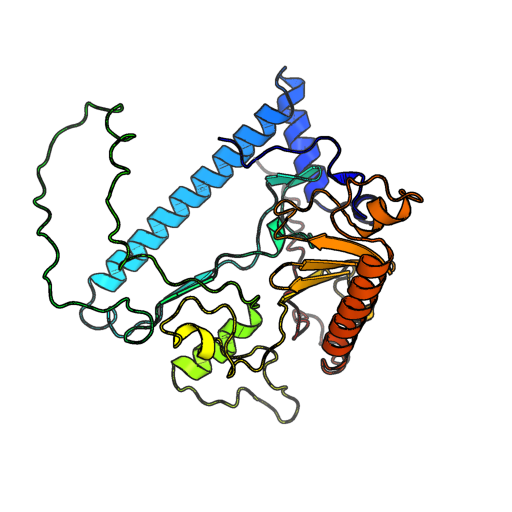3 C C . ASP A 1 179 ? -15.370 -6.851 16.065 1.00 94.00 179 ASP A C 1
ATOM 1395 O O . ASP A 1 179 ? -15.767 -7.312 17.131 1.00 94.00 179 ASP A O 1
ATOM 1399 N N . LEU A 1 180 ? -14.490 -5.843 16.043 1.00 94.38 180 LEU A N 1
ATOM 1400 C CA . LEU A 1 180 ? -13.881 -5.275 17.252 1.00 94.38 180 LEU A CA 1
ATOM 1401 C C . LEU A 1 180 ? -14.866 -4.514 18.146 1.00 94.38 180 LEU A C 1
ATOM 1403 O O . LEU A 1 180 ? -14.694 -4.544 19.363 1.00 94.38 180 LEU A O 1
ATOM 1407 N N . CYS A 1 181 ? -15.858 -3.841 17.562 1.00 94.62 181 CYS A N 1
ATOM 1408 C CA . CYS A 1 181 ? -16.842 -3.040 18.291 1.00 94.62 181 CYS A CA 1
ATOM 1409 C C . CYS A 1 181 ? -18.141 -3.803 18.602 1.00 94.62 181 CYS A C 1
ATOM 1411 O O . CYS A 1 181 ? -19.101 -3.182 19.060 1.00 94.62 181 CYS A O 1
ATOM 1413 N N . ASP A 1 182 ? -18.190 -5.113 18.328 1.00 92.69 182 ASP A N 1
ATOM 1414 C CA . ASP A 1 182 ? -19.374 -5.968 18.483 1.00 92.69 182 ASP A CA 1
ATOM 1415 C C . ASP A 1 182 ? -20.632 -5.373 17.808 1.00 92.69 182 ASP A C 1
ATOM 1417 O O . ASP A 1 182 ? -21.748 -5.412 18.340 1.00 92.69 182 ASP A O 1
ATOM 1421 N N . LEU A 1 183 ? -20.449 -4.784 16.620 1.00 92.25 183 LEU A N 1
ATOM 1422 C CA . LEU A 1 183 ? -21.544 -4.230 15.824 1.00 92.25 183 LEU A CA 1
ATOM 1423 C C . LEU A 1 183 ? -22.323 -5.352 15.116 1.00 92.25 183 LEU A C 1
ATOM 1425 O O . LEU A 1 183 ? -21.815 -6.459 14.937 1.00 92.25 183 LEU A O 1
ATOM 1429 N N . PRO A 1 184 ? -23.569 -5.096 14.674 1.00 87.44 184 PRO A N 1
ATOM 1430 C CA . PRO A 1 184 ? -24.319 -6.076 13.899 1.00 87.44 184 PRO A CA 1
ATOM 1431 C C . PRO A 1 184 ? -23.561 -6.518 12.637 1.00 87.44 184 PRO A C 1
ATOM 1433 O O . PRO A 1 184 ? -23.192 -5.694 11.807 1.00 87.44 184 PRO A O 1
ATOM 1436 N N . ASN A 1 185 ? -23.402 -7.832 12.461 1.00 74.50 185 ASN A N 1
ATOM 1437 C CA . ASN A 1 185 ? -22.649 -8.415 11.340 1.00 74.50 185 ASN A CA 1
ATOM 1438 C C . ASN A 1 185 ? -23.290 -8.196 9.958 1.00 74.50 185 ASN A C 1
ATOM 1440 O O . ASN A 1 185 ? -22.628 -8.383 8.942 1.00 74.50 185 ASN A O 1
ATOM 1444 N N . SER A 1 186 ? -24.583 -7.859 9.896 1.00 80.62 186 SER A N 1
ATOM 1445 C CA . SER A 1 186 ? -25.268 -7.604 8.626 1.00 80.62 186 SER A CA 1
ATOM 1446 C C . SER A 1 186 ? -25.189 -6.126 8.274 1.00 80.62 186 SER A C 1
ATOM 1448 O O . SER A 1 186 ? -25.864 -5.306 8.893 1.00 80.62 186 SER A O 1
ATOM 1450 N N . THR A 1 187 ? -24.438 -5.816 7.224 1.00 80.00 187 THR A N 1
ATOM 1451 C CA . THR A 1 187 ? -24.385 -4.489 6.591 1.00 80.00 187 THR A CA 1
ATOM 1452 C C . THR A 1 187 ? -25.379 -4.338 5.437 1.00 80.00 187 THR A C 1
ATOM 1454 O O . THR A 1 187 ? -25.474 -3.269 4.842 1.00 80.00 187 THR A O 1
ATOM 1457 N N . LEU A 1 188 ? -26.137 -5.395 5.122 1.00 82.38 188 LEU A N 1
ATOM 1458 C CA . LEU A 1 188 ? -27.096 -5.408 4.020 1.00 82.38 188 LEU A CA 1
ATOM 1459 C C . LEU A 1 188 ? -28.250 -4.433 4.292 1.00 82.38 188 LEU A C 1
ATOM 1461 O O . LEU A 1 188 ? -29.011 -4.620 5.243 1.00 82.38 188 LEU A O 1
ATOM 1465 N N . LEU A 1 189 ? -28.394 -3.414 3.442 1.00 77.69 189 LEU A N 1
ATOM 1466 C CA . LEU A 1 189 ? -29.489 -2.438 3.516 1.00 77.69 189 LEU A CA 1
ATOM 1467 C C . LEU A 1 189 ? -30.735 -2.920 2.765 1.00 77.69 189 LEU A C 1
ATOM 1469 O O . LEU A 1 189 ? -31.864 -2.587 3.123 1.00 77.69 189 LEU A O 1
ATOM 1473 N N . THR A 1 190 ? -30.526 -3.717 1.722 1.00 77.62 190 THR A N 1
ATOM 1474 C CA . THR A 1 190 ? -31.556 -4.245 0.828 1.00 77.62 190 THR A CA 1
ATOM 1475 C C . THR A 1 190 ? -31.319 -5.729 0.559 1.00 77.62 190 THR A C 1
ATOM 1477 O O . THR A 1 190 ? -30.245 -6.267 0.821 1.00 77.62 190 THR A O 1
ATOM 1480 N N . VAL A 1 191 ? -32.322 -6.400 -0.011 1.00 75.69 191 VAL A N 1
ATOM 1481 C CA . VAL A 1 191 ? -32.197 -7.796 -0.474 1.00 75.69 191 VAL A CA 1
ATOM 1482 C C . VAL A 1 191 ? -31.203 -7.965 -1.631 1.00 75.69 191 VAL A C 1
ATOM 1484 O O . VAL A 1 191 ? -30.776 -9.080 -1.906 1.00 75.69 191 VAL A O 1
ATOM 1487 N N . GLU A 1 192 ? -30.843 -6.864 -2.291 1.00 76.38 192 GLU A N 1
ATOM 1488 C CA . GLU A 1 192 ? -29.865 -6.794 -3.384 1.00 76.38 192 GLU A CA 1
ATOM 1489 C C . GLU A 1 192 ? -28.468 -6.383 -2.891 1.00 76.38 192 GLU A C 1
ATOM 1491 O O . GLU A 1 192 ? -27.499 -6.480 -3.644 1.00 76.38 192 GLU A O 1
ATOM 1496 N N . SER A 1 193 ? -28.354 -5.930 -1.634 1.00 74.44 193 SER A N 1
ATOM 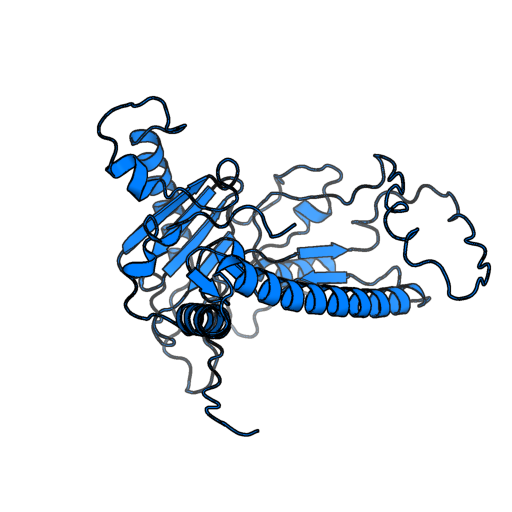1497 C CA . SER A 1 193 ? -27.071 -5.581 -1.025 1.00 74.44 193 SER A CA 1
ATOM 1498 C C . SER A 1 193 ? -26.161 -6.804 -0.950 1.00 74.44 193 SER A C 1
ATOM 1500 O O . SER A 1 193 ? -26.624 -7.945 -0.853 1.00 74.44 193 SER A O 1
ATOM 1502 N N . ARG A 1 194 ? -24.851 -6.562 -0.951 1.00 75.12 194 ARG A N 1
ATOM 1503 C CA . ARG A 1 194 ? -23.830 -7.611 -0.995 1.00 75.12 194 ARG A CA 1
ATOM 1504 C C . ARG A 1 194 ? -23.072 -7.705 0.334 1.00 75.12 194 ARG A C 1
ATOM 1506 O O . ARG A 1 194 ? -22.970 -6.698 1.040 1.00 75.12 194 ARG A O 1
ATOM 1513 N N . PRO A 1 195 ? -22.588 -8.903 0.719 1.00 79.38 195 PRO A N 1
ATOM 1514 C CA . PRO A 1 195 ? -21.665 -9.035 1.841 1.00 79.38 195 PRO A CA 1
ATOM 1515 C C . PRO A 1 195 ? -20.418 -8.175 1.625 1.00 79.38 195 PRO A C 1
ATOM 1517 O O . PRO A 1 195 ? -20.067 -7.882 0.489 1.00 79.38 195 PRO A O 1
ATOM 1520 N N . LEU A 1 196 ? -19.747 -7.808 2.716 1.00 84.38 196 LEU A N 1
ATOM 1521 C CA . LEU A 1 196 ? -18.450 -7.140 2.637 1.00 84.38 196 LEU A CA 1
ATOM 1522 C C . LEU A 1 196 ? -17.400 -8.084 2.045 1.00 84.38 196 LEU A C 1
ATOM 1524 O O . LEU A 1 196 ? -17.342 -9.251 2.433 1.00 84.38 196 LEU A O 1
ATOM 1528 N N . ASP A 1 197 ? -16.547 -7.551 1.180 1.00 82.88 197 ASP A N 1
ATOM 1529 C CA . ASP A 1 197 ? -15.447 -8.295 0.561 1.00 82.88 197 ASP A CA 1
ATOM 1530 C C . ASP A 1 197 ? -14.224 -8.452 1.473 1.00 82.88 197 ASP A C 1
ATOM 1532 O O . ASP A 1 197 ? -13.450 -9.399 1.342 1.00 82.88 197 ASP A O 1
ATOM 1536 N N . GLY A 1 198 ? -14.043 -7.528 2.418 1.00 89.31 198 GLY A N 1
ATOM 1537 C CA . GLY A 1 198 ? -12.955 -7.593 3.387 1.00 89.31 198 GLY A CA 1
ATOM 1538 C C . GLY A 1 198 ? -13.170 -8.641 4.479 1.00 89.31 198 GLY A C 1
ATOM 1539 O O . GLY A 1 198 ? -14.284 -9.083 4.771 1.00 89.31 198 GLY A O 1
ATOM 1540 N N . HIS A 1 199 ? -12.089 -8.964 5.180 1.00 92.25 199 HIS A N 1
ATOM 1541 C CA . HIS A 1 199 ? -12.076 -9.915 6.285 1.00 92.25 199 HIS A CA 1
ATOM 1542 C C . HIS A 1 199 ? -11.556 -9.258 7.567 1.00 92.25 199 HIS A C 1
ATOM 1544 O O . HIS A 1 199 ? -10.617 -8.472 7.545 1.00 92.25 199 HIS A O 1
ATOM 1550 N N . SER A 1 200 ? -12.141 -9.593 8.722 1.00 94.25 200 SER A N 1
ATOM 1551 C CA . SER A 1 200 ? -11.681 -9.029 9.999 1.00 94.25 200 SER A CA 1
ATOM 1552 C C . SER A 1 200 ? -10.229 -9.410 10.304 1.00 94.25 200 SER A C 1
ATOM 1554 O O . SER A 1 200 ? -9.870 -10.589 10.314 1.00 94.25 200 SER A O 1
ATOM 1556 N N . LEU A 1 201 ? -9.420 -8.406 10.650 1.00 94.00 201 LEU A N 1
ATOM 1557 C CA . LEU A 1 201 ? -8.025 -8.524 11.072 1.00 94.00 201 LEU A CA 1
ATOM 1558 C C . LEU A 1 201 ? -7.869 -8.957 12.538 1.00 94.00 201 LEU A C 1
ATOM 1560 O O . LEU A 1 201 ? -6.741 -9.150 13.001 1.00 94.00 201 LEU A O 1
ATOM 1564 N N . ARG A 1 202 ? -8.968 -9.149 13.287 1.00 92.50 202 ARG A N 1
ATOM 1565 C CA . ARG A 1 202 ? -8.949 -9.617 14.688 1.00 92.50 202 ARG A CA 1
ATOM 1566 C C . ARG A 1 202 ? -8.025 -10.830 14.918 1.00 92.50 202 ARG A C 1
ATOM 1568 O O . ARG A 1 202 ? -7.295 -10.792 15.912 1.00 92.50 202 ARG A O 1
ATOM 1575 N N . PRO A 1 203 ? -7.961 -11.852 14.033 1.00 90.62 203 PRO A N 1
ATOM 1576 C CA . PRO A 1 203 ? -7.009 -12.953 14.154 1.00 90.62 203 PRO A CA 1
ATOM 1577 C C . PRO A 1 203 ? -5.553 -12.523 14.329 1.00 90.62 203 PRO A C 1
ATOM 1579 O O . PRO A 1 203 ? -4.841 -13.160 15.096 1.00 90.62 203 PRO A O 1
ATOM 1582 N N . PHE A 1 204 ? -5.111 -11.463 13.648 1.00 88.31 204 PHE A N 1
ATOM 1583 C CA . PHE A 1 204 ? -3.746 -10.944 13.762 1.00 88.31 204 PHE A CA 1
ATOM 1584 C C . PHE A 1 204 ? -3.583 -10.052 14.997 1.00 88.31 204 PHE A C 1
ATOM 1586 O O . PHE A 1 204 ? -2.561 -10.100 15.676 1.00 88.31 204 PHE A O 1
ATOM 1593 N N . LEU A 1 205 ? -4.613 -9.279 15.353 1.00 87.81 205 LEU A N 1
ATOM 1594 C CA . LEU A 1 205 ? -4.574 -8.390 16.520 1.00 87.81 205 LEU A CA 1
ATOM 1595 C C . LEU A 1 205 ? -4.504 -9.162 17.849 1.00 87.81 205 LEU A C 1
ATOM 1597 O O . LEU A 1 205 ? -3.856 -8.699 18.793 1.00 87.81 205 LEU A O 1
ATOM 1601 N N . GLN A 1 206 ? -5.117 -10.349 17.910 1.00 84.50 206 GLN A N 1
ATOM 1602 C CA . GLN A 1 206 ? -5.135 -11.230 19.085 1.00 84.50 206 GLN A CA 1
ATOM 1603 C C . GLN A 1 206 ? -3.863 -12.077 19.257 1.00 84.50 206 GLN A C 1
ATOM 1605 O O . GLN A 1 206 ? -3.644 -12.641 20.328 1.00 84.50 206 GLN A O 1
ATOM 1610 N N . GLN A 1 207 ? -3.016 -12.197 18.233 1.00 71.94 207 GLN A N 1
ATOM 1611 C CA . GLN A 1 207 ? -1.818 -13.034 18.313 1.00 71.94 207 GLN A CA 1
ATOM 1612 C C . GLN A 1 207 ? -0.760 -12.428 19.236 1.00 71.94 207 GLN A C 1
ATOM 1614 O O . GLN A 1 207 ? -0.258 -11.334 19.010 1.00 71.94 207 GLN A O 1
ATOM 1619 N N . HIS A 1 208 ? -0.360 -13.158 20.275 1.00 64.31 208 HIS A N 1
ATOM 1620 C CA . HIS A 1 208 ? 0.676 -12.706 21.214 1.00 64.31 208 HIS A CA 1
ATOM 1621 C C . HIS A 1 208 ? 2.117 -12.960 20.727 1.00 64.31 208 HIS A C 1
ATOM 1623 O O . HIS A 1 208 ? 3.062 -12.727 21.477 1.00 64.31 208 HIS A O 1
ATOM 1629 N N . ASN A 1 209 ? 2.299 -13.444 19.497 1.00 60.09 209 ASN A N 1
ATOM 1630 C CA . ASN A 1 209 ? 3.593 -13.674 18.857 1.00 60.09 209 ASN A CA 1
ATOM 1631 C C . ASN A 1 209 ? 3.652 -12.975 17.488 1.00 60.09 209 ASN A C 1
ATOM 1633 O O . ASN A 1 209 ? 2.615 -12.742 16.877 1.00 60.09 209 ASN A O 1
ATOM 1637 N N . ASP A 1 210 ? 4.860 -12.690 16.991 1.00 57.84 210 ASP A N 1
ATOM 1638 C CA . ASP A 1 210 ? 5.105 -12.092 15.662 1.00 57.84 210 ASP A CA 1
ATOM 1639 C C . ASP A 1 210 ? 4.837 -13.085 14.504 1.00 57.84 210 ASP A C 1
ATOM 1641 O O . ASP A 1 210 ? 5.596 -13.186 13.537 1.00 57.84 210 ASP A O 1
ATOM 1645 N N . SER A 1 211 ? 3.791 -13.909 14.613 1.00 57.31 211 SER A N 1
ATOM 1646 C CA . SER A 1 211 ? 3.472 -14.899 13.592 1.00 57.31 211 SER A CA 1
ATOM 1647 C C . SER A 1 211 ? 2.864 -14.217 12.371 1.00 57.31 211 SER A C 1
ATOM 1649 O O . SER A 1 211 ? 1.845 -13.545 12.453 1.00 57.31 211 SER A O 1
ATOM 1651 N N . SER A 1 212 ? 3.472 -14.431 11.204 1.00 59.00 212 SER A N 1
ATOM 1652 C CA . SER A 1 212 ? 2.988 -13.901 9.919 1.00 59.00 212 SER A CA 1
ATOM 1653 C C . SER A 1 212 ? 1.826 -14.716 9.331 1.00 59.00 212 SER A C 1
ATOM 1655 O O . SER A 1 212 ? 1.484 -14.555 8.169 1.00 59.00 212 SER A O 1
ATOM 1657 N N . SER A 1 213 ? 1.218 -15.608 10.119 1.00 61.88 213 SER A N 1
ATOM 1658 C CA . SER A 1 213 ? 0.107 -16.458 9.693 1.00 61.88 213 SER A CA 1
ATOM 1659 C C . SER A 1 213 ? -0.840 -16.714 10.860 1.00 61.88 213 SER A C 1
ATOM 1661 O O . SER A 1 213 ? -0.399 -17.091 11.947 1.00 61.88 213 SER A O 1
ATOM 1663 N N . SER A 1 214 ? -2.145 -16.574 10.638 1.00 71.62 214 SER A N 1
ATOM 1664 C CA . SER A 1 214 ? -3.160 -16.996 11.602 1.00 71.62 214 SER A CA 1
ATOM 1665 C C . SER A 1 214 ? -4.007 -18.110 11.021 1.00 71.62 214 SER A C 1
ATOM 1667 O O . SER A 1 214 ? -4.614 -17.937 9.972 1.00 71.62 214 SER A O 1
ATOM 1669 N N . SER A 1 215 ? -4.106 -19.247 11.715 1.00 69.44 215 SER A N 1
ATOM 1670 C CA . SER A 1 215 ? -4.963 -20.357 11.277 1.00 69.44 215 SER A CA 1
ATOM 1671 C C . SER A 1 215 ? -6.455 -20.005 11.277 1.00 69.44 215 SER A C 1
ATOM 1673 O O . SER A 1 215 ? -7.255 -20.770 10.748 1.00 69.44 215 SER A O 1
ATOM 1675 N N . SER A 1 216 ? -6.843 -18.890 11.906 1.00 85.75 216 SER A N 1
ATOM 1676 C CA . SER A 1 216 ? -8.213 -18.375 11.894 1.00 85.75 216 SER A CA 1
ATOM 1677 C C . SER A 1 216 ? -8.454 -17.287 10.846 1.00 85.75 216 SER A C 1
ATOM 1679 O O . SER A 1 216 ? -9.615 -16.930 10.643 1.00 85.75 216 SER A O 1
ATOM 1681 N N . TRP A 1 217 ? -7.417 -16.789 10.160 1.00 90.25 217 TRP A N 1
ATOM 1682 C CA . TRP A 1 217 ? -7.582 -15.869 9.032 1.00 90.25 217 TRP A CA 1
ATOM 1683 C C . TRP A 1 217 ? -8.350 -16.555 7.895 1.00 90.25 217 TRP A C 1
ATOM 1685 O O . TRP A 1 217 ? -8.037 -17.687 7.531 1.00 90.25 217 TRP A O 1
ATOM 1695 N N . GLN A 1 218 ? -9.375 -15.879 7.373 1.00 89.50 218 GLN A N 1
ATOM 1696 C CA . GLN A 1 218 ? -10.259 -16.408 6.322 1.00 89.50 218 GLN A CA 1
ATOM 1697 C C . GLN A 1 218 ? -10.091 -15.698 4.975 1.00 89.50 218 GLN A C 1
ATOM 1699 O O . GLN A 1 218 ? -10.711 -16.114 4.000 1.00 89.50 218 GLN A O 1
ATOM 1704 N N . GLY A 1 219 ? -9.306 -14.621 4.929 1.00 89.81 219 GLY A N 1
ATOM 1705 C CA . GLY A 1 219 ? -9.070 -13.870 3.705 1.00 89.81 219 GLY A CA 1
ATOM 1706 C C . GLY A 1 219 ? -7.952 -14.453 2.841 1.00 89.81 219 GLY A C 1
ATOM 1707 O O . GLY A 1 219 ? -7.340 -15.470 3.190 1.00 89.81 219 GLY A O 1
ATOM 1708 N N . PRO A 1 220 ? -7.646 -13.805 1.708 1.00 91.69 220 PRO A N 1
ATOM 1709 C CA . PRO A 1 220 ? -6.572 -14.231 0.821 1.00 91.69 220 PRO A CA 1
ATOM 1710 C C . PRO A 1 220 ? -5.186 -14.133 1.485 1.00 91.69 220 PRO A C 1
ATOM 1712 O O . PRO A 1 220 ? -4.976 -13.441 2.484 1.00 91.69 220 PRO A O 1
ATOM 1715 N N . ASN A 1 221 ? -4.204 -14.817 0.888 1.00 92.00 221 ASN A N 1
ATOM 1716 C CA . ASN A 1 221 ? -2.782 -14.708 1.255 1.00 92.00 221 ASN A CA 1
ATOM 1717 C C . ASN A 1 221 ? -2.065 -13.557 0.519 1.00 92.00 221 ASN A C 1
ATOM 1719 O O . ASN A 1 221 ? -0.833 -13.501 0.473 1.00 92.00 221 ASN A O 1
ATOM 1723 N N . PHE A 1 222 ? -2.839 -12.664 -0.098 1.00 93.75 222 PHE A N 1
ATOM 1724 C CA . PHE A 1 222 ? -2.366 -11.509 -0.844 1.00 93.75 222 PHE A CA 1
ATOM 1725 C C . PHE A 1 222 ? -3.311 -10.323 -0.656 1.00 93.75 222 PHE A C 1
ATOM 1727 O O . PHE A 1 222 ? -4.494 -10.503 -0.389 1.00 93.75 222 PHE A O 1
ATOM 1734 N N . ALA A 1 223 ? -2.795 -9.116 -0.872 1.00 94.12 223 ALA A N 1
ATOM 1735 C CA . ALA A 1 223 ? -3.602 -7.910 -1.035 1.00 94.12 223 ALA A CA 1
ATOM 1736 C C . ALA A 1 223 ? -3.710 -7.560 -2.527 1.00 94.12 223 ALA A C 1
ATOM 1738 O O . ALA A 1 223 ? -2.703 -7.626 -3.237 1.00 94.12 223 ALA A O 1
ATOM 1739 N N . LEU A 1 224 ? -4.905 -7.195 -2.996 1.00 93.38 224 LEU A N 1
ATOM 1740 C CA . LEU A 1 224 ? -5.166 -6.777 -4.377 1.00 93.38 224 LEU A CA 1
ATOM 1741 C C . LEU A 1 224 ? -5.310 -5.251 -4.454 1.00 93.38 224 LEU A C 1
ATOM 1743 O O . LEU A 1 224 ? -6.015 -4.641 -3.651 1.00 93.38 224 LEU A O 1
ATOM 1747 N N . SER A 1 225 ? -4.686 -4.635 -5.453 1.00 91.75 225 SER A N 1
ATOM 1748 C CA . SER A 1 225 ? -4.988 -3.261 -5.875 1.00 91.75 225 SER A CA 1
ATOM 1749 C C . SER A 1 225 ? -5.248 -3.241 -7.376 1.00 91.75 225 SER A C 1
ATOM 1751 O O . SER A 1 225 ? -4.690 -4.066 -8.109 1.00 91.75 225 SER A O 1
ATOM 1753 N N . ALA A 1 226 ? -6.063 -2.298 -7.843 1.00 87.56 226 ALA A N 1
ATOM 1754 C CA . ALA A 1 226 ? -6.243 -2.081 -9.271 1.00 87.56 226 ALA A CA 1
ATOM 1755 C C . ALA A 1 226 ? -6.135 -0.619 -9.651 1.00 87.56 226 ALA A C 1
ATOM 1757 O O . ALA A 1 226 ? -6.379 0.302 -8.873 1.00 87.56 226 ALA A O 1
ATOM 1758 N N . LEU A 1 227 ? -5.826 -0.463 -10.925 1.00 81.69 227 LEU A N 1
ATOM 1759 C CA . LEU A 1 227 ? -5.840 0.774 -11.655 1.00 81.69 227 LEU A CA 1
ATOM 1760 C C . LEU A 1 227 ? -6.732 0.566 -12.882 1.00 81.69 227 LEU A C 1
ATOM 1762 O O . LEU A 1 227 ? -6.446 -0.291 -13.731 1.00 81.69 227 LEU A O 1
ATOM 1766 N N . SER A 1 228 ? -7.810 1.342 -12.970 1.00 72.00 228 SER A N 1
ATOM 1767 C CA . SER A 1 228 ? -8.627 1.385 -14.181 1.00 72.00 228 SER A CA 1
ATOM 1768 C C . SER A 1 228 ? -7.996 2.326 -15.209 1.00 72.00 228 SER A C 1
ATOM 1770 O O . SER A 1 228 ? -7.480 3.377 -14.850 1.00 72.00 228 SER A O 1
ATOM 1772 N N . GLN A 1 229 ? -8.033 1.963 -16.495 1.00 59.97 229 GLN A N 1
ATOM 1773 C CA . GLN A 1 229 ? -7.606 2.859 -17.586 1.00 59.97 229 GLN A CA 1
ATOM 1774 C C . GLN A 1 229 ? -8.761 3.718 -18.136 1.00 59.97 229 GLN A C 1
ATOM 1776 O O . GLN A 1 229 ? -8.525 4.734 -18.804 1.00 59.97 229 GLN A O 1
ATOM 1781 N N . GLU A 1 230 ? -10.000 3.322 -17.826 1.00 56.66 230 GLU A N 1
ATOM 1782 C CA . GLU A 1 230 ? -11.243 4.014 -18.163 1.00 56.66 230 GLU A CA 1
ATOM 1783 C C . GLU A 1 230 ? -12.179 3.985 -16.951 1.00 56.66 230 GLU A C 1
ATOM 1785 O O . GLU A 1 230 ? -12.528 2.913 -16.456 1.00 56.66 230 GLU A O 1
ATOM 1790 N N . TYR A 1 231 ? -12.618 5.156 -16.484 1.00 45.28 231 TYR A N 1
ATOM 1791 C CA . TYR A 1 231 ? -13.485 5.300 -15.302 1.00 45.28 231 TYR A CA 1
ATOM 1792 C C . TYR A 1 231 ? -14.810 4.505 -15.415 1.00 45.28 231 TYR A C 1
ATOM 1794 O O . TYR A 1 231 ? -15.426 4.189 -14.404 1.00 45.28 231 TYR A O 1
ATOM 1802 N N . ASN A 1 232 ? -15.198 4.105 -16.637 1.00 44.28 232 ASN A N 1
ATOM 1803 C CA . ASN A 1 232 ? -16.471 3.445 -16.951 1.00 44.28 232 ASN A CA 1
ATOM 1804 C C . ASN A 1 232 ? -16.351 1.973 -17.399 1.00 44.28 232 ASN A C 1
ATOM 1806 O O . ASN A 1 232 ? -17.356 1.375 -17.784 1.00 44.28 232 ASN A O 1
ATOM 1810 N N . SER A 1 233 ? -15.161 1.359 -17.380 1.00 48.94 233 SER A N 1
ATOM 1811 C CA . SER A 1 233 ? -15.046 -0.066 -17.723 1.00 48.94 233 SER A CA 1
ATOM 1812 C C . SER A 1 233 ? -15.451 -0.929 -16.531 1.00 48.94 233 SER A C 1
ATOM 1814 O O . SER A 1 233 ? -14.645 -1.179 -15.639 1.00 48.94 233 SER A O 1
ATOM 1816 N N . SER A 1 234 ? -16.683 -1.437 -16.550 1.00 52.81 234 SER A N 1
ATOM 1817 C CA . SER A 1 234 ? -17.213 -2.378 -15.558 1.00 52.81 234 SER A CA 1
ATOM 1818 C C . SER A 1 234 ? -16.621 -3.792 -15.648 1.00 52.81 234 SER A C 1
ATOM 1820 O O . SER A 1 234 ? -16.954 -4.630 -14.814 1.00 52.81 234 SER A O 1
ATOM 1822 N N . ASP A 1 235 ? -15.736 -4.070 -16.618 1.00 58.81 235 ASP A N 1
ATOM 1823 C CA . ASP A 1 235 ? -15.031 -5.349 -16.753 1.00 58.81 235 ASP A CA 1
ATOM 1824 C C . ASP A 1 235 ? -13.723 -5.358 -15.932 1.00 58.81 235 ASP A C 1
ATOM 1826 O O . ASP A 1 235 ? -12.733 -4.739 -16.343 1.00 58.81 235 ASP A O 1
ATOM 1830 N N . PRO A 1 236 ? -13.655 -6.099 -14.807 1.00 58.59 236 PRO A N 1
ATOM 1831 C CA . PRO A 1 236 ? -12.447 -6.200 -13.990 1.00 58.59 236 PRO A CA 1
ATOM 1832 C C . PRO A 1 236 ? -11.277 -6.868 -14.733 1.00 58.59 236 PRO A C 1
ATOM 1834 O O . PRO A 1 236 ? -10.116 -6.653 -14.390 1.00 58.59 236 PRO A O 1
ATOM 1837 N N . ILE A 1 237 ? -11.553 -7.664 -15.778 1.00 61.12 237 ILE A N 1
ATOM 1838 C CA . ILE A 1 237 ? -10.525 -8.277 -16.635 1.00 61.12 237 ILE A CA 1
ATOM 1839 C C . ILE A 1 237 ? -9.878 -7.217 -17.544 1.00 61.12 237 ILE A C 1
ATOM 1841 O O . ILE A 1 237 ? -8.741 -7.390 -17.994 1.00 61.12 237 ILE A O 1
ATOM 1845 N N . GLY A 1 238 ? -10.548 -6.085 -17.767 1.00 68.62 238 GLY A N 1
ATOM 1846 C CA . GLY A 1 238 ? -10.010 -4.920 -18.467 1.00 68.62 238 GLY A CA 1
ATOM 1847 C C . GLY A 1 238 ? -9.058 -4.064 -17.625 1.00 68.62 238 GLY A C 1
ATOM 1848 O O . GLY A 1 238 ? -8.427 -3.160 -18.164 1.00 68.62 238 GLY A O 1
ATOM 1849 N N . MET A 1 239 ? -8.910 -4.334 -16.324 1.00 80.19 239 MET A N 1
ATOM 1850 C CA . MET A 1 239 ? -8.091 -3.515 -15.426 1.00 80.19 239 MET A CA 1
ATOM 1851 C C . MET A 1 239 ? -6.621 -3.917 -15.390 1.00 80.19 239 MET A C 1
ATOM 1853 O O . MET A 1 239 ? -6.228 -5.036 -15.740 1.00 80.19 239 MET A O 1
ATOM 1857 N N . SER A 1 240 ? -5.801 -2.982 -14.906 1.00 87.12 240 SER A N 1
ATOM 1858 C CA . SER A 1 240 ? -4.430 -3.274 -14.500 1.00 87.12 240 SER A CA 1
ATOM 1859 C C . SER A 1 240 ? -4.426 -3.591 -13.002 1.00 87.12 240 SER A C 1
ATOM 1861 O O . SER A 1 240 ? -4.912 -2.802 -12.199 1.00 87.12 240 SER A O 1
ATOM 1863 N N . LEU A 1 241 ? -3.920 -4.760 -12.629 1.00 91.06 241 LEU A N 1
ATOM 1864 C CA . LEU A 1 241 ? -4.061 -5.369 -11.309 1.00 91.06 241 LEU A CA 1
ATOM 1865 C C . LEU A 1 241 ? -2.689 -5.665 -10.705 1.00 91.06 241 LEU A C 1
ATOM 1867 O O . LEU A 1 241 ? -1.749 -6.011 -11.421 1.00 91.06 241 LEU A O 1
ATOM 1871 N N . THR A 1 242 ? -2.585 -5.591 -9.382 1.00 94.69 242 THR A N 1
ATOM 1872 C CA . THR A 1 242 ? -1.395 -6.009 -8.631 1.00 94.69 242 THR A CA 1
ATOM 1873 C C . THR A 1 242 ? -1.798 -6.802 -7.406 1.00 94.69 242 THR A C 1
ATOM 1875 O O . THR A 1 242 ? -2.634 -6.367 -6.618 1.00 94.69 242 THR A O 1
ATOM 1878 N N . THR A 1 243 ? -1.205 -7.979 -7.249 1.00 95.88 243 THR A N 1
ATOM 1879 C CA . THR A 1 243 ? -1.347 -8.817 -6.057 1.00 95.88 243 THR A CA 1
ATOM 1880 C C . THR A 1 243 ? -0.038 -8.815 -5.287 1.00 95.88 243 THR A C 1
ATOM 1882 O O . THR A 1 243 ? 1.012 -9.189 -5.825 1.00 95.88 243 THR A O 1
ATOM 1885 N N . ARG A 1 244 ? -0.099 -8.417 -4.015 1.00 95.25 244 ARG A N 1
ATOM 1886 C CA . ARG A 1 244 ? 1.028 -8.429 -3.082 1.00 95.25 244 ARG A CA 1
ATOM 1887 C C . ARG A 1 244 ? 0.905 -9.609 -2.121 1.00 95.25 244 ARG A C 1
ATOM 1889 O O . ARG A 1 244 ? 0.106 -9.562 -1.196 1.00 95.25 244 ARG A O 1
ATOM 1896 N N . TYR A 1 245 ? 1.752 -10.614 -2.306 1.00 95.00 245 TYR A N 1
ATOM 1897 C CA . TYR A 1 245 ? 1.991 -11.756 -1.413 1.00 95.00 245 TYR A CA 1
ATOM 1898 C C . TYR A 1 245 ? 3.152 -11.466 -0.470 1.00 95.00 245 TYR A C 1
ATOM 1900 O O . TYR A 1 245 ? 3.995 -10.651 -0.822 1.00 95.00 245 TYR A O 1
ATOM 1908 N N . GLU A 1 246 ? 3.286 -12.185 0.651 1.00 91.12 246 GLU A N 1
ATOM 1909 C CA . GLU A 1 246 ? 4.324 -11.953 1.679 1.00 91.12 246 GLU A CA 1
ATOM 1910 C C . GLU A 1 246 ? 5.725 -11.660 1.107 1.00 91.12 246 GLU A C 1
ATOM 1912 O O . GLU A 1 246 ? 6.384 -10.721 1.555 1.00 91.12 246 GLU A O 1
ATOM 1917 N N . GLN A 1 247 ? 6.148 -12.403 0.079 1.00 94.12 247 GLN A N 1
ATOM 1918 C CA . GLN A 1 247 ? 7.462 -12.252 -0.558 1.00 94.12 247 GLN A CA 1
ATOM 1919 C C . GLN A 1 247 ? 7.406 -11.825 -2.027 1.00 94.12 247 GLN A C 1
ATOM 1921 O O . GLN A 1 247 ? 8.454 -11.553 -2.612 1.00 94.12 247 GLN A O 1
ATOM 1926 N N . TRP A 1 248 ? 6.224 -11.727 -2.633 1.00 96.88 248 TRP A N 1
ATOM 1927 C CA . TRP A 1 248 ? 6.085 -11.566 -4.081 1.00 96.88 248 TRP A CA 1
ATOM 1928 C C . TRP A 1 248 ? 5.114 -10.455 -4.441 1.00 96.88 248 TRP A C 1
ATOM 1930 O O . TRP A 1 248 ? 4.082 -10.280 -3.798 1.00 96.88 248 TRP A O 1
ATOM 1940 N N . ARG A 1 249 ? 5.418 -9.738 -5.518 1.00 97.62 249 ARG A N 1
ATOM 1941 C CA . ARG A 1 249 ? 4.453 -8.889 -6.208 1.00 97.62 249 ARG A CA 1
ATOM 1942 C C . ARG A 1 249 ? 4.309 -9.375 -7.634 1.00 97.62 249 ARG A C 1
ATOM 1944 O O . ARG A 1 249 ? 5.309 -9.527 -8.330 1.00 97.62 249 ARG A O 1
ATOM 1951 N N . TYR A 1 250 ? 3.068 -9.569 -8.047 1.00 97.62 250 TYR A N 1
ATOM 1952 C CA . TYR A 1 250 ? 2.703 -9.864 -9.424 1.00 97.62 250 TYR A CA 1
ATOM 1953 C C . TYR A 1 250 ? 1.789 -8.758 -9.942 1.00 97.62 250 TYR A C 1
ATOM 1955 O O . TYR A 1 250 ? 0.827 -8.392 -9.267 1.00 97.62 250 TYR A O 1
ATOM 1963 N N . ILE A 1 251 ? 2.117 -8.222 -11.115 1.00 95.19 251 ILE A N 1
ATOM 1964 C CA . ILE A 1 251 ? 1.369 -7.163 -11.792 1.00 95.19 251 ILE A CA 1
ATOM 1965 C C . ILE A 1 251 ? 0.900 -7.705 -13.138 1.00 95.19 251 ILE A C 1
ATOM 1967 O O . ILE A 1 251 ? 1.687 -8.299 -13.872 1.00 95.19 251 ILE A O 1
ATOM 1971 N N . ARG A 1 252 ? -0.364 -7.457 -13.479 1.00 92.06 252 ARG A N 1
ATOM 1972 C CA . ARG A 1 252 ? -0.933 -7.718 -14.802 1.00 92.06 252 ARG A CA 1
ATOM 1973 C C . ARG A 1 252 ? -1.602 -6.453 -15.305 1.00 92.06 252 ARG A C 1
ATOM 1975 O O . ARG A 1 252 ? -2.563 -5.984 -14.708 1.00 92.06 252 ARG A O 1
ATOM 1982 N N . TYR A 1 253 ? -1.130 -5.914 -16.417 1.00 88.25 253 TYR A N 1
ATOM 1983 C CA . TYR A 1 253 ? -1.707 -4.729 -17.042 1.00 88.25 253 TYR A CA 1
ATOM 1984 C C . TYR A 1 253 ? -2.915 -5.077 -17.913 1.00 88.25 253 TYR A C 1
ATOM 1986 O O . TYR A 1 253 ? -3.048 -6.204 -18.391 1.00 88.25 253 TYR A O 1
ATOM 1994 N N . ALA A 1 254 ? -3.771 -4.086 -18.169 1.00 82.88 254 ALA A N 1
ATOM 1995 C CA . ALA A 1 254 ? -4.950 -4.216 -19.030 1.00 82.88 254 ALA A CA 1
ATOM 1996 C C . ALA A 1 254 ? -4.615 -4.798 -20.418 1.00 82.88 254 ALA A C 1
ATOM 1998 O O . ALA A 1 254 ? -5.335 -5.649 -20.939 1.00 82.88 254 ALA A O 1
ATOM 1999 N N . ASN A 1 255 ? -3.466 -4.401 -20.977 1.00 82.69 255 ASN A N 1
ATOM 2000 C CA . ASN A 1 255 ? -2.953 -4.872 -22.267 1.00 82.69 255 ASN A CA 1
ATOM 2001 C C . ASN A 1 255 ? -2.384 -6.310 -22.236 1.00 82.69 255 ASN A C 1
ATOM 2003 O O . ASN A 1 255 ? -1.916 -6.809 -23.258 1.00 82.69 255 ASN A O 1
ATOM 2007 N N . GLY A 1 256 ? -2.424 -6.983 -21.083 1.00 86.00 256 GLY A N 1
ATOM 2008 C CA . GLY A 1 256 ? -1.975 -8.362 -20.899 1.00 86.00 256 GLY A CA 1
ATOM 2009 C C . GLY A 1 256 ? -0.490 -8.529 -20.583 1.00 86.00 256 GLY A C 1
ATOM 2010 O O . GLY A 1 256 ? -0.060 -9.665 -20.395 1.00 86.00 256 GLY A O 1
ATOM 2011 N N . LEU A 1 257 ? 0.288 -7.445 -20.507 1.00 89.69 257 LEU A N 1
ATOM 2012 C CA . LEU A 1 257 ? 1.680 -7.509 -20.062 1.00 89.69 257 LEU A CA 1
ATOM 2013 C C . LEU A 1 257 ? 1.770 -7.729 -18.552 1.00 89.69 257 LEU A C 1
ATOM 2015 O O . LEU A 1 257 ? 0.857 -7.382 -17.801 1.00 89.69 257 LEU A O 1
ATOM 2019 N N . GLU A 1 258 ? 2.879 -8.314 -18.112 1.00 93.50 258 GLU A N 1
ATOM 2020 C CA . GLU A 1 258 ? 3.050 -8.795 -16.743 1.00 93.50 258 GLU A CA 1
ATOM 2021 C C . GLU A 1 258 ? 4.397 -8.358 -16.159 1.00 93.50 258 GLU A C 1
ATOM 2023 O O . GLU A 1 258 ? 5.395 -8.245 -16.873 1.00 93.50 258 GLU A O 1
ATOM 2028 N N . GLU A 1 259 ? 4.435 -8.173 -14.842 1.00 96.50 259 GLU A N 1
ATOM 2029 C CA . GLU A 1 259 ? 5.671 -8.007 -14.074 1.00 96.50 259 GLU A CA 1
ATOM 2030 C C . GLU A 1 259 ? 5.656 -8.928 -12.856 1.00 96.50 259 GLU A C 1
ATOM 2032 O O . GLU A 1 259 ? 4.599 -9.220 -12.285 1.00 96.50 259 GLU A O 1
ATOM 2037 N N . LEU A 1 260 ? 6.839 -9.384 -12.447 1.00 97.44 260 LEU A N 1
ATOM 2038 C CA . LEU A 1 260 ? 7.009 -10.233 -11.273 1.00 97.44 260 LEU A CA 1
ATOM 2039 C C . LEU A 1 260 ? 8.265 -9.835 -10.501 1.00 97.44 260 LEU A C 1
ATOM 2041 O O . LEU A 1 260 ? 9.366 -9.851 -11.051 1.00 97.44 260 LEU A O 1
ATOM 2045 N N . TYR A 1 261 ? 8.096 -9.577 -9.206 1.00 96.69 261 TYR A N 1
ATOM 2046 C CA . TYR A 1 261 ? 9.168 -9.176 -8.298 1.00 96.69 261 TYR A CA 1
ATOM 2047 C C . TYR A 1 261 ? 9.179 -10.041 -7.039 1.00 96.69 261 TYR A C 1
ATOM 2049 O O . TYR A 1 261 ? 8.135 -10.276 -6.421 1.00 96.69 261 TYR A O 1
ATOM 2057 N N . ASN A 1 262 ? 10.366 -10.463 -6.600 1.00 96.00 262 ASN A N 1
ATOM 2058 C CA . ASN A 1 262 ? 10.553 -10.995 -5.251 1.00 96.00 262 ASN A CA 1
ATOM 2059 C C . ASN A 1 262 ? 10.842 -9.835 -4.293 1.00 96.00 262 ASN A C 1
ATOM 2061 O O . ASN A 1 262 ? 11.989 -9.446 -4.115 1.00 96.00 262 ASN A O 1
ATOM 2065 N N . THR A 1 263 ? 9.818 -9.300 -3.641 1.00 92.19 263 THR A N 1
ATOM 2066 C CA . THR A 1 263 ? 9.942 -8.125 -2.757 1.00 92.19 263 THR A CA 1
ATOM 2067 C C . THR A 1 263 ? 10.823 -8.340 -1.516 1.00 92.19 263 THR A C 1
ATOM 2069 O O . THR A 1 263 ? 11.183 -7.372 -0.854 1.00 92.19 263 THR A O 1
ATOM 2072 N N . HIS A 1 264 ? 11.182 -9.583 -1.173 1.00 91.06 264 HIS A N 1
ATOM 2073 C CA . HIS A 1 264 ? 12.120 -9.854 -0.078 1.00 91.06 264 HIS A CA 1
ATOM 2074 C C . HIS A 1 264 ? 13.585 -9.725 -0.527 1.00 91.06 264 HIS A C 1
ATOM 2076 O O . HIS A 1 264 ? 14.410 -9.180 0.203 1.00 91.06 264 HIS A O 1
ATOM 2082 N N . LYS A 1 265 ? 13.914 -10.216 -1.729 1.00 91.94 265 LYS A N 1
ATOM 2083 C CA . LYS A 1 265 ? 15.264 -10.139 -2.318 1.00 91.94 265 LYS A CA 1
ATOM 2084 C C . LYS A 1 265 ? 15.502 -8.850 -3.108 1.00 91.94 265 LYS A C 1
ATOM 2086 O O . LYS A 1 265 ? 16.639 -8.406 -3.213 1.00 91.94 265 LYS A O 1
ATOM 2091 N N . ASP A 1 266 ? 14.436 -8.274 -3.645 1.00 91.62 266 ASP A N 1
ATOM 2092 C CA . ASP A 1 266 ? 14.393 -7.044 -4.430 1.00 91.62 266 ASP A CA 1
ATOM 2093 C C . ASP A 1 266 ? 13.331 -6.093 -3.837 1.00 91.62 266 ASP A C 1
ATOM 2095 O O . ASP A 1 266 ? 12.233 -5.946 -4.378 1.00 91.62 266 ASP A O 1
ATOM 2099 N N . PRO A 1 267 ? 13.613 -5.473 -2.672 1.00 88.94 267 PRO A N 1
ATOM 2100 C CA . PRO A 1 267 ? 12.645 -4.634 -1.959 1.00 88.94 267 PRO A CA 1
ATOM 2101 C C . PRO A 1 267 ? 12.308 -3.314 -2.669 1.00 88.94 267 PRO A C 1
ATOM 2103 O O . PRO A 1 267 ? 11.375 -2.628 -2.244 1.00 88.94 267 PRO A O 1
ATOM 2106 N N . TYR A 1 268 ? 13.062 -2.955 -3.714 1.00 89.69 268 TYR A N 1
ATOM 2107 C CA . TYR A 1 268 ? 12.857 -1.752 -4.526 1.00 89.69 268 TYR A CA 1
ATOM 2108 C C . TYR A 1 268 ? 12.276 -2.046 -5.913 1.00 89.69 268 TYR A C 1
ATOM 2110 O O . TYR A 1 268 ? 12.045 -1.104 -6.667 1.00 89.69 268 TYR A O 1
ATOM 2118 N N . GLU A 1 269 ? 12.013 -3.320 -6.224 1.00 92.69 269 GLU A N 1
ATOM 2119 C CA . GLU A 1 269 ? 11.374 -3.754 -7.471 1.00 92.69 269 GLU A CA 1
ATOM 2120 C C . GLU A 1 269 ? 12.177 -3.306 -8.709 1.00 92.69 269 GLU A C 1
ATOM 2122 O O . GLU A 1 269 ? 11.625 -2.800 -9.686 1.00 92.69 269 GLU A O 1
ATOM 2127 N N . TRP A 1 270 ? 13.504 -3.442 -8.641 1.00 91.44 270 TRP A N 1
ATOM 2128 C CA . TRP A 1 270 ? 14.447 -3.072 -9.703 1.00 91.44 270 TRP A CA 1
ATOM 2129 C C . TRP A 1 270 ? 14.635 -4.136 -10.777 1.00 91.44 270 TRP A C 1
ATOM 2131 O O . TRP A 1 270 ? 15.229 -3.846 -11.811 1.00 91.44 270 TRP A O 1
ATOM 2141 N N . ASN A 1 271 ? 14.238 -5.378 -10.501 1.00 91.81 271 ASN A N 1
ATOM 2142 C CA . ASN A 1 271 ? 14.488 -6.496 -11.392 1.00 91.81 271 ASN A CA 1
ATOM 2143 C C . ASN A 1 271 ? 13.200 -7.254 -11.708 1.00 91.81 271 ASN A C 1
ATOM 2145 O O . ASN A 1 271 ? 12.809 -8.184 -10.994 1.00 91.81 271 ASN A O 1
ATOM 2149 N N . ASN A 1 272 ? 12.566 -6.892 -12.820 1.00 94.25 272 ASN A N 1
ATOM 2150 C CA . ASN A 1 272 ? 11.406 -7.597 -13.337 1.00 94.25 272 ASN A CA 1
ATOM 2151 C C . ASN A 1 272 ? 11.797 -8.984 -13.867 1.00 94.25 272 ASN A C 1
ATOM 2153 O O . ASN A 1 272 ? 12.398 -9.132 -14.939 1.00 94.25 272 ASN A O 1
ATOM 2157 N N . LEU A 1 273 ? 11.389 -10.027 -13.143 1.00 94.44 273 LEU A N 1
ATOM 2158 C CA . LEU A 1 273 ? 11.719 -11.415 -13.465 1.00 94.44 273 LEU A CA 1
ATOM 2159 C C . LEU A 1 273 ? 11.099 -11.896 -14.781 1.00 94.44 273 LEU A C 1
ATOM 2161 O O . LEU A 1 273 ? 11.633 -12.826 -15.386 1.00 94.44 273 LEU A O 1
ATOM 2165 N N . VAL A 1 274 ? 10.022 -11.263 -15.259 1.00 91.94 274 VAL A N 1
ATOM 2166 C CA . VAL A 1 274 ? 9.412 -11.582 -16.562 1.00 91.94 274 VAL A CA 1
ATOM 2167 C C . VAL A 1 274 ? 10.365 -11.230 -17.707 1.00 91.94 274 VAL A C 1
ATOM 2169 O O . VAL A 1 274 ? 10.518 -12.002 -18.653 1.00 91.94 274 VAL A O 1
ATOM 2172 N N . VAL A 1 275 ? 11.048 -10.086 -17.614 1.00 87.44 275 VAL A N 1
ATOM 2173 C CA . VAL A 1 275 ? 11.969 -9.601 -18.653 1.00 87.44 275 VAL A CA 1
ATOM 2174 C C . VAL A 1 275 ? 13.330 -10.279 -18.536 1.00 87.44 275 VAL A C 1
ATOM 2176 O O . VAL A 1 275 ? 13.885 -10.761 -19.530 1.00 87.44 275 VAL A O 1
ATOM 2179 N N . THR A 1 276 ? 13.876 -10.367 -17.324 1.00 80.50 276 THR A N 1
ATOM 2180 C CA . THR A 1 276 ? 15.235 -10.888 -17.135 1.00 80.50 276 THR A CA 1
ATOM 2181 C C . THR A 1 276 ? 15.345 -12.373 -17.445 1.00 80.50 276 THR A C 1
ATOM 2183 O O . THR A 1 276 ? 16.240 -12.763 -18.195 1.00 80.50 276 THR A O 1
ATOM 2186 N N . THR A 1 277 ? 14.379 -13.198 -17.038 1.00 76.75 277 THR A N 1
ATOM 2187 C CA . THR A 1 277 ? 14.384 -14.628 -17.403 1.00 76.75 277 THR A CA 1
ATOM 2188 C C . THR A 1 277 ? 14.019 -14.901 -18.867 1.00 76.75 277 THR A C 1
ATOM 2190 O O . THR A 1 277 ? 14.357 -15.960 -19.401 1.00 76.75 277 THR A O 1
ATOM 2193 N N . ALA A 1 278 ? 13.379 -13.956 -19.567 1.00 65.56 278 ALA A N 1
ATOM 2194 C CA . ALA A 1 278 ? 13.159 -14.057 -21.009 1.00 65.56 278 ALA A CA 1
ATOM 2195 C C . ALA A 1 278 ? 14.452 -13.828 -21.814 1.00 65.56 278 ALA A C 1
ATOM 2197 O O . ALA A 1 278 ? 14.635 -14.449 -22.862 1.00 65.56 278 ALA A O 1
ATOM 2198 N N . SER A 1 279 ? 15.342 -12.964 -21.317 1.00 60.00 279 SER A N 1
ATOM 2199 C CA . SER A 1 279 ? 16.591 -12.583 -21.993 1.00 60.00 279 SER A CA 1
ATOM 2200 C C . SER A 1 279 ? 17.765 -13.543 -21.758 1.00 60.00 279 SER A C 1
ATOM 2202 O O . SER A 1 279 ? 18.685 -13.574 -22.573 1.00 60.00 279 SER A O 1
ATOM 2204 N N . HIS A 1 280 ? 17.745 -14.340 -20.685 1.00 54.44 280 HIS A N 1
ATOM 2205 C CA . HIS A 1 280 ? 18.817 -15.285 -20.355 1.00 54.44 280 HIS A CA 1
ATOM 2206 C C . HIS A 1 280 ? 18.441 -16.698 -20.821 1.00 54.44 280 HIS A C 1
ATOM 2208 O O . HIS A 1 280 ? 17.688 -17.423 -20.173 1.00 54.44 280 HIS A O 1
ATOM 2214 N N . SER A 1 281 ? 18.951 -17.092 -21.992 1.00 47.19 281 SER A N 1
ATOM 2215 C CA . SER A 1 281 ? 18.822 -18.459 -22.525 1.00 47.19 281 SER A CA 1
ATOM 2216 C C . SER A 1 281 ? 19.849 -19.441 -21.945 1.00 47.19 281 SER A C 1
ATOM 2218 O O . SER A 1 281 ? 19.873 -20.607 -22.338 1.00 47.19 281 SER A O 1
ATOM 2220 N N . SER A 1 282 ? 20.708 -18.979 -21.040 1.00 43.78 282 SER A N 1
ATOM 2221 C CA . SER A 1 282 ? 21.725 -19.769 -20.361 1.00 43.78 282 SER A CA 1
ATOM 2222 C C . SER A 1 282 ? 21.718 -19.460 -18.868 1.00 43.78 282 SER A C 1
ATOM 2224 O O . SER A 1 282 ? 21.400 -18.360 -18.427 1.00 43.78 282 SER A O 1
ATOM 2226 N N . ASP A 1 283 ? 21.980 -20.505 -18.097 1.00 50.31 283 ASP A N 1
ATOM 2227 C CA . ASP A 1 283 ? 22.075 -20.514 -16.646 1.00 50.31 283 ASP A CA 1
ATOM 2228 C C . ASP A 1 283 ? 23.377 -19.799 -16.239 1.00 50.31 283 ASP A C 1
ATOM 2230 O O . ASP A 1 283 ? 24.395 -20.429 -15.959 1.00 50.31 283 ASP A O 1
ATOM 2234 N N . ASP A 1 284 ? 23.384 -18.466 -16.314 1.00 45.88 284 ASP A N 1
ATOM 2235 C CA . ASP A 1 284 ? 24.584 -17.637 -16.115 1.00 45.88 284 ASP A CA 1
ATOM 2236 C C . ASP A 1 284 ? 24.991 -17.532 -14.627 1.00 45.88 284 ASP A C 1
ATOM 2238 O O . ASP A 1 284 ? 25.927 -16.821 -14.272 1.00 45.88 284 ASP A O 1
ATOM 2242 N N . GLY A 1 285 ? 24.303 -18.246 -13.728 1.00 49.59 285 GLY A N 1
ATOM 2243 C CA . GLY A 1 285 ? 24.638 -18.333 -12.304 1.00 49.59 285 GLY A CA 1
ATOM 2244 C C . GLY A 1 285 ? 24.304 -17.093 -11.463 1.00 49.59 285 GLY A C 1
ATOM 2245 O O . GLY A 1 285 ? 24.486 -17.146 -10.248 1.00 49.59 285 GLY A O 1
ATOM 2246 N N . GLU A 1 286 ? 23.796 -16.006 -12.058 1.00 55.31 286 GLU A N 1
ATOM 2247 C CA . GLU A 1 286 ? 23.416 -14.782 -11.327 1.00 55.31 286 GLU A CA 1
ATOM 2248 C C . GLU A 1 286 ? 21.928 -14.709 -10.934 1.00 55.31 286 GLU A C 1
ATOM 2250 O O . GLU A 1 286 ? 21.581 -14.032 -9.964 1.00 55.31 286 GLU A O 1
ATOM 2255 N N . SER A 1 287 ? 21.030 -15.432 -11.618 1.00 66.88 287 SER A N 1
ATOM 2256 C CA . SER A 1 287 ? 19.607 -15.453 -11.245 1.00 66.88 287 SER A CA 1
ATOM 2257 C C . SER A 1 287 ? 19.360 -16.412 -10.081 1.00 66.88 287 SER A C 1
ATOM 2259 O O . SER A 1 287 ? 19.608 -17.611 -10.175 1.00 66.88 287 SER A O 1
ATOM 2261 N N . TYR A 1 288 ? 18.796 -15.906 -8.983 1.00 85.75 288 TYR A N 1
ATOM 2262 C CA . TYR A 1 288 ? 18.449 -16.719 -7.810 1.00 85.75 288 TYR A CA 1
ATOM 2263 C C . TYR A 1 288 ? 17.220 -17.622 -8.016 1.00 85.75 288 TYR A C 1
ATOM 2265 O O . TYR A 1 288 ? 16.796 -18.295 -7.071 1.00 85.75 288 TYR A O 1
ATOM 2273 N N . ILE A 1 289 ? 16.598 -17.568 -9.194 1.00 87.50 289 ILE A N 1
ATOM 2274 C CA . ILE A 1 289 ? 15.403 -18.322 -9.563 1.00 87.50 289 ILE A CA 1
ATOM 2275 C C . ILE A 1 289 ? 15.493 -18.754 -11.030 1.00 87.50 289 ILE A C 1
ATOM 2277 O O . ILE A 1 289 ? 15.946 -17.988 -11.885 1.00 87.50 289 ILE A O 1
ATOM 2281 N N . SER A 1 290 ? 15.080 -19.988 -11.327 1.00 88.50 290 SER A N 1
ATOM 2282 C CA . SER A 1 290 ? 15.092 -20.502 -12.696 1.00 88.50 290 SER A CA 1
ATOM 2283 C C . SER A 1 290 ? 13.906 -19.962 -13.501 1.00 88.50 290 SER A C 1
ATOM 2285 O O . SER A 1 290 ? 12.854 -19.639 -12.946 1.00 88.50 290 SER A O 1
ATOM 2287 N N . LYS A 1 291 ? 14.030 -19.925 -14.833 1.00 87.81 291 LYS A N 1
ATOM 2288 C CA . LYS A 1 291 ? 12.908 -19.566 -15.717 1.00 87.81 291 LYS A CA 1
ATOM 2289 C C . LYS A 1 291 ? 11.684 -20.466 -15.504 1.00 87.81 291 LYS A C 1
ATOM 2291 O O . LYS A 1 291 ? 10.564 -19.974 -15.478 1.00 87.81 291 LYS A O 1
ATOM 2296 N N . GLY A 1 292 ? 11.897 -21.770 -15.309 1.00 90.50 292 GLY A N 1
ATOM 2297 C CA . GLY A 1 292 ? 10.807 -22.718 -15.061 1.00 90.50 292 GLY A CA 1
ATOM 2298 C C . GLY A 1 292 ? 10.054 -22.434 -13.758 1.00 90.50 292 GLY A C 1
ATOM 2299 O O . GLY A 1 292 ? 8.831 -22.561 -13.721 1.00 90.50 292 GLY A O 1
ATOM 2300 N N . ASP A 1 293 ? 10.762 -21.996 -12.714 1.00 92.88 293 ASP A N 1
ATOM 2301 C CA . ASP A 1 293 ? 10.138 -21.587 -11.452 1.00 92.88 293 ASP A CA 1
ATOM 2302 C C . ASP A 1 293 ? 9.368 -20.268 -11.608 1.00 92.88 293 ASP A C 1
ATOM 2304 O O . ASP A 1 293 ? 8.265 -20.139 -11.079 1.00 92.88 293 ASP A O 1
ATOM 2308 N N . VAL A 1 294 ? 9.902 -19.308 -12.376 1.00 93.00 294 VAL A N 1
ATOM 2309 C CA . VAL A 1 294 ? 9.187 -18.065 -12.721 1.00 93.00 294 VAL A CA 1
ATOM 2310 C C . VAL A 1 294 ? 7.898 -18.367 -13.488 1.00 93.00 294 VAL A C 1
ATOM 2312 O O . VAL A 1 294 ? 6.843 -17.858 -13.116 1.00 93.00 294 VAL A O 1
ATOM 2315 N N . ASP A 1 295 ? 7.942 -19.244 -14.493 1.00 93.12 295 ASP A N 1
ATOM 2316 C CA . ASP A 1 295 ? 6.758 -19.650 -15.261 1.00 93.12 295 ASP A CA 1
ATOM 2317 C C . ASP A 1 295 ? 5.695 -20.322 -14.367 1.00 93.12 295 ASP A C 1
ATOM 2319 O O . ASP A 1 295 ? 4.489 -20.107 -14.545 1.00 93.12 295 ASP A O 1
ATOM 2323 N N . LEU A 1 296 ? 6.123 -21.118 -13.378 1.00 95.50 296 LEU A N 1
ATOM 2324 C CA . LEU A 1 296 ? 5.226 -21.751 -12.411 1.00 95.50 296 LEU A CA 1
ATOM 2325 C C . LEU A 1 296 ? 4.565 -20.719 -11.484 1.00 95.50 296 LEU A C 1
ATOM 2327 O O . LEU A 1 296 ? 3.352 -20.792 -11.273 1.00 95.50 296 LEU A O 1
ATOM 2331 N N . LEU A 1 297 ? 5.335 -19.748 -10.982 1.00 95.81 297 LEU A N 1
ATOM 2332 C CA . LEU A 1 297 ? 4.826 -18.645 -10.160 1.00 95.81 297 LEU A CA 1
ATOM 2333 C C . LEU A 1 297 ? 3.834 -17.776 -10.936 1.00 95.81 297 LEU A C 1
ATOM 2335 O O . LEU A 1 297 ? 2.744 -17.509 -10.439 1.00 95.81 297 LEU A O 1
ATOM 2339 N N . LEU A 1 298 ? 4.159 -17.391 -12.175 1.00 94.69 298 LEU A N 1
ATOM 2340 C CA . LEU A 1 298 ? 3.251 -16.627 -13.035 1.00 94.69 298 LEU A CA 1
ATOM 2341 C C . LEU A 1 298 ? 1.936 -17.373 -13.250 1.00 94.69 298 LEU A C 1
ATOM 2343 O O . LEU A 1 298 ? 0.861 -16.789 -13.128 1.00 94.69 298 LEU A O 1
ATOM 2347 N N . LYS A 1 299 ? 1.996 -18.682 -13.522 1.00 93.38 299 LYS A N 1
ATOM 2348 C CA . LYS A 1 299 ? 0.791 -19.504 -13.664 1.00 93.38 299 LYS A CA 1
ATOM 2349 C C . LYS A 1 299 ? -0.040 -19.517 -12.379 1.00 93.38 299 LYS A C 1
ATOM 2351 O O . LYS A 1 299 ? -1.264 -19.399 -12.462 1.00 93.38 299 LYS A O 1
ATOM 2356 N N . GLN A 1 300 ? 0.601 -19.676 -11.223 1.00 95.38 300 GLN A N 1
ATOM 2357 C CA . GLN A 1 300 ? -0.070 -19.667 -9.927 1.00 95.38 300 GLN A CA 1
ATOM 2358 C C . GLN A 1 300 ? -0.743 -18.314 -9.663 1.00 95.38 300 GLN A C 1
ATOM 2360 O O . GLN A 1 300 ? -1.962 -18.270 -9.518 1.00 95.38 300 GLN A O 1
ATOM 2365 N N . PHE A 1 301 ? 0.020 -17.220 -9.667 1.00 95.44 301 PHE A N 1
ATOM 2366 C CA . PHE A 1 301 ? -0.480 -15.887 -9.322 1.00 95.44 301 PHE A CA 1
ATOM 2367 C C . PHE A 1 301 ? -1.541 -15.390 -10.298 1.00 95.44 301 PHE A C 1
ATOM 2369 O O . PHE A 1 301 ? -2.548 -14.830 -9.874 1.00 95.44 301 PHE A O 1
ATOM 2376 N N . ARG A 1 302 ? -1.397 -15.683 -11.596 1.00 92.00 302 ARG A N 1
ATOM 2377 C CA . ARG A 1 302 ? -2.443 -15.400 -12.583 1.00 92.00 302 ARG A CA 1
ATOM 2378 C C . ARG A 1 302 ? -3.736 -16.148 -12.269 1.00 92.00 302 ARG A C 1
ATOM 2380 O O . ARG A 1 302 ? -4.810 -15.566 -12.374 1.00 92.00 302 ARG A O 1
ATOM 2387 N N . THR A 1 303 ? -3.641 -17.428 -11.902 1.00 90.06 303 THR A N 1
ATOM 2388 C CA . THR A 1 3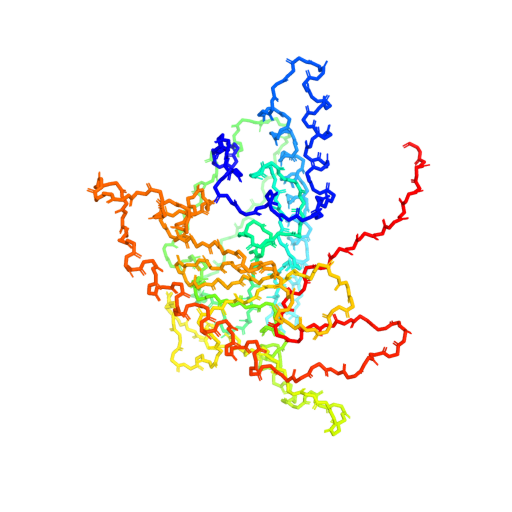03 ? -4.819 -18.240 -11.560 1.00 90.06 303 THR A CA 1
ATOM 2389 C C . THR A 1 303 ? -5.492 -17.701 -10.303 1.00 90.06 303 THR A C 1
ATOM 2391 O O . THR A 1 303 ? -6.694 -17.474 -10.316 1.00 90.06 303 THR A O 1
ATOM 2394 N N . GLU A 1 304 ? -4.728 -17.441 -9.244 1.00 90.62 304 GLU A N 1
ATOM 2395 C CA . GLU A 1 304 ? -5.254 -16.917 -7.980 1.00 90.62 304 GLU A CA 1
ATOM 2396 C C . GLU A 1 304 ? -5.894 -15.533 -8.145 1.00 90.62 304 GLU A C 1
ATOM 2398 O O . GLU A 1 304 ? -7.022 -15.334 -7.703 1.00 90.62 304 GLU A O 1
ATOM 2403 N N . MET A 1 305 ? -5.225 -14.607 -8.841 1.00 89.62 305 MET A N 1
ATOM 2404 C CA . MET A 1 305 ? -5.772 -13.284 -9.158 1.00 89.62 305 MET A CA 1
ATOM 2405 C C . MET A 1 305 ? -7.077 -13.402 -9.950 1.00 89.62 305 MET A C 1
ATOM 2407 O O . MET A 1 305 ? -8.063 -12.747 -9.623 1.00 89.62 305 MET A O 1
ATOM 2411 N N . PHE A 1 306 ? -7.100 -14.238 -10.987 1.00 84.94 306 PHE A N 1
ATOM 2412 C CA . PHE A 1 306 ? -8.268 -14.392 -11.846 1.00 84.94 306 PHE A CA 1
ATOM 2413 C C . PHE A 1 306 ? -9.451 -15.033 -11.125 1.00 84.94 306 PHE A C 1
ATOM 2415 O O . PHE A 1 306 ? -10.570 -14.553 -11.271 1.00 84.94 306 PHE A O 1
ATOM 2422 N N . GLU A 1 307 ? -9.217 -16.092 -10.349 1.00 84.62 307 GLU A N 1
ATOM 2423 C CA . GLU A 1 307 ? -10.259 -16.726 -9.538 1.00 84.62 307 GLU A CA 1
ATOM 2424 C C . GLU A 1 307 ? -10.791 -15.757 -8.483 1.00 84.62 307 GLU A C 1
ATOM 2426 O O . GLU A 1 307 ? -12.001 -15.663 -8.320 1.00 84.62 307 GLU A O 1
ATOM 2431 N N . PHE A 1 308 ? -9.925 -14.972 -7.835 1.00 84.56 308 PHE A N 1
ATOM 2432 C CA . PHE A 1 308 ? -10.350 -13.960 -6.868 1.00 84.56 308 PHE A CA 1
ATOM 2433 C C . PHE A 1 308 ? -11.242 -12.900 -7.521 1.00 84.56 308 PHE A C 1
ATOM 2435 O O . PHE A 1 308 ? -12.383 -12.709 -7.106 1.00 84.56 308 PHE A O 1
ATOM 2442 N N . VAL A 1 309 ? -10.781 -12.296 -8.619 1.00 79.69 309 VAL A N 1
ATOM 2443 C CA . VAL A 1 309 ? -11.534 -11.271 -9.357 1.00 79.69 309 VAL A CA 1
ATOM 2444 C C . VAL A 1 309 ? -12.850 -11.817 -9.924 1.00 79.69 309 VAL A C 1
ATOM 2446 O O . VAL A 1 309 ? -13.858 -11.119 -9.901 1.00 79.69 309 VAL A O 1
ATOM 2449 N N . LYS A 1 310 ? -12.876 -13.069 -10.400 1.00 73.62 310 LYS A N 1
ATOM 2450 C CA . LYS A 1 310 ? -14.098 -13.720 -10.904 1.00 73.62 310 LYS A CA 1
ATOM 2451 C C . LYS A 1 310 ? -15.058 -14.192 -9.827 1.00 73.62 310 LYS A C 1
ATOM 2453 O O . LYS A 1 310 ? -16.250 -14.299 -10.098 1.00 73.62 310 LYS A O 1
ATOM 2458 N N . SER A 1 311 ? -14.536 -14.583 -8.669 1.00 69.75 311 SER A N 1
ATOM 2459 C CA . SER A 1 311 ? -15.358 -14.922 -7.509 1.00 69.75 311 SER A CA 1
ATOM 2460 C C . SER A 1 311 ? -16.046 -13.683 -6.941 1.00 69.75 311 SER A C 1
ATOM 2462 O O . SER A 1 311 ? -17.088 -13.810 -6.298 1.00 69.75 311 SER A O 1
ATOM 2464 N N . GLY A 1 312 ? -15.506 -12.501 -7.261 1.00 59.38 312 GLY A N 1
ATOM 2465 C CA . GLY A 1 312 ? -16.192 -11.232 -7.120 1.00 59.38 312 GLY A CA 1
ATOM 2466 C C . GLY A 1 312 ? -17.524 -11.235 -7.887 1.00 59.38 312 GLY A C 1
ATOM 2467 O O . GLY A 1 312 ? -17.634 -11.803 -8.977 1.00 59.38 312 GLY A O 1
ATOM 2468 N N . PRO A 1 313 ? -18.578 -10.641 -7.322 1.00 46.66 313 PRO A N 1
ATOM 2469 C CA . PRO A 1 313 ? -19.897 -10.656 -7.938 1.00 46.66 313 PRO A CA 1
ATOM 2470 C C . PRO A 1 313 ? -19.911 -9.828 -9.245 1.00 46.66 313 PRO A C 1
ATOM 2472 O O . PRO A 1 313 ? -19.136 -8.881 -9.377 1.00 46.66 313 PRO A O 1
ATOM 2475 N N . PRO A 1 314 ? -20.779 -10.153 -10.229 1.00 46.75 314 PRO A N 1
ATOM 2476 C CA . PRO A 1 314 ? -20.793 -9.472 -11.526 1.00 46.75 314 PRO A CA 1
ATOM 2477 C C . PRO A 1 314 ? -21.040 -7.961 -11.364 1.00 46.75 314 PRO A C 1
ATOM 2479 O O . PRO A 1 314 ? -21.722 -7.569 -10.399 1.00 46.75 314 PRO A O 1
ATOM 2482 N N . PRO A 1 315 ? -20.517 -7.124 -12.286 1.00 48.34 315 PRO A N 1
ATOM 2483 C CA . PRO A 1 315 ? -20.732 -5.683 -12.244 1.00 48.34 315 PRO A CA 1
ATOM 2484 C C . PRO A 1 315 ? -22.227 -5.371 -12.186 1.00 48.34 315 PRO A C 1
ATOM 2486 O O . PRO A 1 315 ? -23.038 -6.045 -12.827 1.00 48.34 315 PRO A O 1
ATOM 2489 N N . LEU A 1 316 ? -22.592 -4.379 -11.373 1.00 42.72 316 LEU A N 1
ATOM 2490 C CA . LEU A 1 316 ? -23.942 -3.828 -11.386 1.00 42.72 316 LEU A CA 1
ATOM 2491 C C . LEU A 1 316 ? -24.184 -3.229 -12.783 1.00 42.72 316 LEU A C 1
ATOM 2493 O O . LEU A 1 316 ? -23.295 -2.576 -13.332 1.00 42.72 316 LEU A O 1
ATOM 2497 N N . GLU A 1 317 ? -25.349 -3.499 -13.383 1.00 42.12 317 GLU A N 1
ATOM 2498 C CA . GLU A 1 317 ? -25.788 -2.749 -14.567 1.00 42.12 317 GLU A CA 1
ATOM 2499 C C . GLU A 1 317 ? -25.738 -1.251 -14.223 1.00 42.12 317 GLU A C 1
ATOM 2501 O O . GLU A 1 317 ? -26.092 -0.891 -13.102 1.00 42.12 317 GLU A O 1
ATOM 2506 N N . GLU A 1 318 ? -25.210 -0.443 -15.153 1.00 40.75 318 GLU A N 1
ATOM 2507 C CA . GLU A 1 318 ? -24.763 0.954 -14.988 1.00 40.75 318 GLU A CA 1
ATOM 2508 C C . GLU A 1 318 ? -25.402 1.708 -13.805 1.00 40.75 318 GLU A C 1
ATOM 2510 O O . GLU A 1 318 ? -26.631 1.853 -13.766 1.00 40.75 318 GLU A O 1
ATOM 2515 N N . PRO A 1 319 ? -24.604 2.242 -12.857 1.00 38.25 319 PRO A N 1
ATOM 2516 C CA . PRO A 1 319 ? -25.162 3.106 -11.833 1.00 38.25 319 PRO A CA 1
ATOM 2517 C C . PRO A 1 319 ? -25.743 4.370 -12.489 1.00 38.25 319 PRO A C 1
ATOM 2519 O O . PRO A 1 319 ? -25.208 4.850 -13.495 1.00 38.25 319 PRO A O 1
ATOM 2522 N N . PRO A 1 320 ? -26.842 4.926 -11.952 1.00 33.44 320 PRO A N 1
ATOM 2523 C CA . PRO A 1 320 ? -27.372 6.197 -12.429 1.00 33.44 320 PRO A CA 1
ATOM 2524 C C . PRO A 1 320 ? -26.288 7.287 -12.360 1.00 33.44 320 PRO A C 1
ATOM 2526 O O . PRO A 1 320 ? -25.489 7.311 -11.424 1.00 33.44 320 PRO A O 1
ATOM 2529 N N . GLU A 1 321 ? -26.257 8.179 -13.360 1.00 32.47 321 GLU A N 1
ATOM 2530 C CA . GLU A 1 321 ? -25.267 9.263 -13.482 1.00 32.47 321 GLU A CA 1
ATOM 2531 C C . GLU A 1 321 ? -25.041 9.981 -12.136 1.00 32.47 321 GLU A C 1
ATOM 2533 O O . GLU A 1 321 ? -25.942 10.649 -11.623 1.00 32.47 321 GLU A O 1
ATOM 2538 N N . GLY A 1 322 ? -23.828 9.853 -11.581 1.00 35.00 322 GLY A N 1
ATOM 2539 C CA . GLY A 1 322 ? -23.393 10.573 -10.378 1.00 35.00 322 GLY A CA 1
ATOM 2540 C C . GLY A 1 322 ? -22.914 9.726 -9.191 1.00 35.00 322 GLY A C 1
ATOM 2541 O O . GLY A 1 322 ? -22.562 10.314 -8.171 1.00 35.00 322 GLY A O 1
ATOM 2542 N N . GLU A 1 323 ? -22.864 8.393 -9.285 1.00 31.27 323 GLU A N 1
ATOM 2543 C CA . GLU A 1 323 ? -22.299 7.536 -8.227 1.00 31.27 323 GLU A CA 1
ATOM 2544 C C . GLU A 1 323 ? -20.873 7.050 -8.551 1.00 31.27 323 GLU A C 1
ATOM 2546 O O . GLU A 1 323 ? -20.591 6.556 -9.642 1.00 31.27 323 GLU A O 1
ATOM 2551 N N . LEU A 1 324 ? -19.970 7.187 -7.571 1.00 27.95 324 LEU A N 1
ATOM 2552 C CA . LEU A 1 324 ? -18.623 6.610 -7.579 1.00 27.95 324 LEU A CA 1
ATOM 2553 C C . LEU A 1 324 ? -18.719 5.082 -7.691 1.00 27.95 324 LEU A C 1
ATOM 2555 O O . LEU A 1 324 ? -19.273 4.423 -6.810 1.00 27.95 324 LEU A O 1
ATOM 2559 N N . VAL A 1 325 ? -18.155 4.512 -8.757 1.00 28.11 325 VAL A N 1
ATOM 2560 C CA . VAL A 1 325 ? -18.019 3.060 -8.911 1.00 28.11 325 VAL A CA 1
ATOM 2561 C C . VAL A 1 325 ? -16.890 2.587 -8.000 1.00 28.11 325 VAL A C 1
ATOM 2563 O O . VAL A 1 325 ? -15.718 2.796 -8.304 1.00 28.11 325 VAL A O 1
ATOM 2566 N N . PHE A 1 326 ? -17.227 1.931 -6.891 1.00 30.92 326 PHE A N 1
ATOM 2567 C CA . PHE A 1 326 ? -16.276 1.116 -6.140 1.00 30.92 326 PHE A CA 1
ATOM 2568 C C . PHE A 1 326 ? -16.232 -0.279 -6.776 1.00 30.92 326 PHE A C 1
ATOM 2570 O O . PHE A 1 326 ? -17.263 -0.908 -7.000 1.00 30.92 326 PHE A O 1
ATOM 2577 N N . PHE A 1 327 ? -15.039 -0.768 -7.115 1.00 33.56 327 PHE A N 1
ATOM 2578 C CA . PHE A 1 327 ? -14.857 -2.178 -7.435 1.00 33.56 327 PHE A CA 1
ATOM 2579 C C . PHE A 1 327 ? -14.628 -2.877 -6.105 1.00 33.56 327 PHE A C 1
ATOM 2581 O O . PHE A 1 327 ? -13.569 -2.749 -5.501 1.00 33.56 327 PHE A O 1
ATOM 2588 N N . ASP A 1 328 ? -15.647 -3.584 -5.636 1.00 44.28 328 ASP A N 1
ATOM 2589 C CA . ASP A 1 328 ? -15.787 -3.941 -4.223 1.00 44.28 328 ASP A CA 1
ATOM 2590 C C . ASP A 1 328 ? -14.718 -4.929 -3.687 1.00 44.28 328 ASP A C 1
ATOM 2592 O O . ASP A 1 328 ? -14.569 -5.098 -2.487 1.00 44.28 328 ASP A O 1
ATOM 2596 N N . ASN A 1 329 ? -13.845 -5.484 -4.538 1.00 30.91 329 ASN A N 1
ATOM 2597 C CA . ASN A 1 329 ? -12.695 -6.319 -4.135 1.00 30.91 329 ASN A CA 1
ATOM 2598 C C . ASN A 1 329 ? -11.324 -5.638 -4.296 1.00 30.91 329 ASN A C 1
ATOM 2600 O O . ASN A 1 329 ? -10.270 -6.276 -4.216 1.00 30.91 329 ASN A O 1
ATOM 2604 N N . VAL A 1 330 ? -11.328 -4.350 -4.614 1.00 38.28 330 VAL A N 1
ATOM 2605 C CA . VAL A 1 330 ? -10.200 -3.665 -5.222 1.00 38.28 330 VAL A CA 1
ATOM 2606 C C . VAL A 1 330 ? -10.091 -2.271 -4.624 1.00 38.28 330 VAL A C 1
ATOM 2608 O O . VAL A 1 330 ? -10.990 -1.449 -4.770 1.00 38.28 330 VAL A O 1
ATOM 2611 N N . LEU A 1 331 ? -8.946 -1.955 -4.015 1.00 38.91 331 LEU A N 1
ATOM 2612 C CA . LEU A 1 331 ? -8.610 -0.552 -3.794 1.00 38.91 331 LEU A CA 1
ATOM 2613 C C . LEU A 1 331 ? -8.375 0.083 -5.169 1.00 38.91 331 LEU A C 1
ATOM 2615 O O . LEU A 1 331 ? -7.355 -0.189 -5.812 1.00 38.91 331 LEU A O 1
ATOM 2619 N N . LEU A 1 332 ? -9.352 0.863 -5.631 1.00 37.53 332 LEU A N 1
ATOM 2620 C CA . LEU A 1 332 ? -9.215 1.682 -6.823 1.00 37.53 332 LEU A CA 1
ATOM 2621 C C . LEU A 1 332 ? -8.363 2.892 -6.485 1.00 37.53 332 LEU A C 1
ATOM 2623 O O . LEU A 1 332 ? -8.726 3.725 -5.659 1.00 37.53 332 LEU A O 1
ATOM 2627 N N . MET A 1 333 ? -7.238 2.994 -7.171 1.00 44.72 333 MET A N 1
ATOM 2628 C CA . MET A 1 333 ? -6.476 4.228 -7.230 1.00 44.72 333 MET A CA 1
ATOM 2629 C C . MET A 1 333 ? -7.163 5.126 -8.265 1.00 44.72 333 MET A C 1
ATOM 2631 O O . MET A 1 333 ? -6.977 4.929 -9.466 1.00 44.72 333 MET A O 1
ATOM 2635 N N . GLY A 1 334 ? -8.035 6.026 -7.808 1.00 35.56 334 GLY A N 1
ATOM 2636 C CA . GLY A 1 334 ? -8.671 7.025 -8.665 1.00 35.56 334 GLY A CA 1
ATOM 2637 C C . GLY A 1 334 ? -7.685 8.120 -9.081 1.00 35.56 334 GLY A C 1
ATOM 2638 O O . GLY A 1 334 ? -6.879 8.593 -8.272 1.00 35.56 334 GLY A O 1
ATOM 2639 N N . ASP A 1 335 ? -7.754 8.535 -10.345 1.00 41.91 335 ASP A N 1
ATOM 2640 C CA . ASP A 1 335 ? -7.317 9.872 -10.743 1.00 41.91 335 ASP A CA 1
ATOM 2641 C C . ASP A 1 335 ? -8.342 10.856 -10.148 1.00 41.91 335 ASP A C 1
ATOM 2643 O O . ASP A 1 335 ? -9.413 11.054 -10.716 1.00 41.91 335 ASP A O 1
ATOM 2647 N N . ASP A 1 336 ? -8.041 11.443 -8.985 1.00 40.69 336 ASP A N 1
ATOM 2648 C CA . ASP A 1 336 ? -8.626 12.737 -8.605 1.00 40.69 336 ASP A CA 1
ATOM 2649 C C . ASP A 1 336 ? -7.914 13.809 -9.441 1.00 40.69 336 ASP A C 1
ATOM 2651 O O . ASP A 1 336 ? -7.149 14.627 -8.929 1.00 40.69 336 ASP A O 1
ATOM 2655 N N . ASP A 1 337 ? -8.073 13.727 -10.759 1.00 45.75 337 ASP A N 1
ATOM 2656 C CA . ASP A 1 337 ? -7.788 14.851 -11.631 1.00 45.75 337 ASP A CA 1
ATOM 2657 C C . ASP A 1 337 ? -8.996 15.782 -11.485 1.00 45.75 337 ASP A C 1
ATOM 2659 O O . ASP A 1 337 ? -9.932 15.769 -12.285 1.00 45.75 337 ASP A O 1
ATOM 2663 N N . ASP A 1 338 ? -8.998 16.568 -10.403 1.00 37.00 338 ASP A N 1
ATOM 2664 C CA . ASP A 1 338 ? -9.629 17.878 -10.463 1.00 37.00 338 ASP A CA 1
ATOM 2665 C C . ASP A 1 338 ? -8.914 18.608 -11.609 1.00 37.00 338 ASP A C 1
ATOM 2667 O O . ASP A 1 338 ? -7.806 19.129 -11.451 1.00 37.00 338 ASP A O 1
ATOM 2671 N N . ASP A 1 339 ? -9.545 18.594 -12.784 1.00 38.53 339 ASP A N 1
ATOM 2672 C CA . ASP A 1 339 ? -9.292 19.469 -13.931 1.00 38.53 339 ASP A CA 1
ATOM 2673 C C . ASP A 1 339 ? -9.551 20.951 -13.552 1.00 38.53 339 ASP A C 1
ATOM 2675 O O . ASP A 1 339 ? -10.136 21.718 -14.317 1.00 38.53 339 ASP A O 1
ATOM 2679 N N . ASP A 1 340 ? -9.102 21.395 -12.376 1.00 34.53 340 ASP A N 1
ATOM 2680 C CA . ASP A 1 340 ? -8.944 22.806 -12.058 1.00 34.53 340 ASP A CA 1
ATOM 2681 C C . ASP A 1 340 ? -7.625 23.271 -12.689 1.00 34.53 340 ASP A C 1
ATOM 2683 O O . ASP A 1 340 ? -6.620 23.576 -12.041 1.00 34.53 340 ASP A O 1
ATOM 2687 N N . ASP A 1 341 ? -7.670 23.368 -14.019 1.00 38.22 341 ASP A N 1
ATOM 2688 C CA . ASP A 1 341 ? -6.940 24.364 -14.799 1.00 38.22 341 ASP A CA 1
ATOM 2689 C C . ASP A 1 341 ? -7.398 25.782 -14.371 1.00 38.22 341 ASP A C 1
ATOM 2691 O O . ASP A 1 341 ? -7.847 26.582 -15.187 1.00 38.22 341 ASP A O 1
ATOM 2695 N N . ASP A 1 342 ? -7.259 26.130 -13.089 1.00 27.02 342 ASP A N 1
ATOM 2696 C CA . ASP A 1 342 ? -7.234 27.517 -12.633 1.00 27.02 342 ASP A CA 1
ATOM 2697 C C . ASP A 1 342 ? -5.789 27.875 -12.299 1.00 27.02 342 ASP A C 1
ATOM 2699 O O . ASP A 1 342 ? -5.274 27.825 -11.179 1.00 27.02 342 ASP A O 1
ATOM 2703 N N . VAL A 1 343 ? -5.112 28.240 -13.382 1.00 38.53 343 VAL A N 1
ATOM 2704 C CA . VAL A 1 343 ? -3.948 29.106 -13.357 1.00 38.53 343 VAL A CA 1
ATOM 2705 C C . VAL A 1 343 ? -4.378 30.428 -12.720 1.00 38.53 343 VAL A C 1
ATOM 2707 O O . VAL A 1 343 ? -4.922 31.279 -13.414 1.00 38.53 343 VAL A O 1
ATOM 2710 N N . ASP A 1 344 ? -4.092 30.640 -11.436 1.00 27.00 344 ASP A N 1
ATOM 2711 C CA . ASP A 1 344 ? -3.903 32.001 -10.932 1.00 27.00 344 ASP A CA 1
ATOM 2712 C C . ASP A 1 344 ? -2.980 32.091 -9.699 1.00 27.00 344 ASP A C 1
ATOM 2714 O O . ASP A 1 344 ? -3.175 31.416 -8.687 1.00 27.00 344 ASP A O 1
ATOM 2718 N N . ALA A 1 345 ? -2.031 33.034 -9.828 1.00 30.08 345 ALA A N 1
ATOM 2719 C CA . ALA A 1 345 ? -1.035 33.581 -8.886 1.00 30.08 345 ALA A CA 1
ATOM 2720 C C . ALA A 1 345 ? 0.346 32.900 -8.768 1.00 30.08 345 ALA A C 1
ATOM 2722 O O . ALA A 1 345 ? 0.549 32.013 -7.909 1.00 30.08 345 ALA A O 1
#

Secondary structure (DSSP, 8-state):
-PSS---TTTTTTSSGGG-S---HHHHHHHHHHHHHHTTT--HHHHHHHHHHHHHHHHHHHHHHHHHHHHHHHT-TTTTTS--EEEE-S---EESGGG-EES--SSHHHH---EEEE-TTTT-----S-PPP--------S--SSGGGS-------TT-SPP---S---GGGHHHHHHHHTT--S---SSTT----SS---HHHHT-SS--S--TT--S-SEEEEEE-SSTT---GGGSEEEEEESSEEEEE-TTS-EEEEETTT-TT----HHHHHHH--S--S--SS-HHHHHHHHHHHHHHHHHHHHHSPPPPS---TT-----TTSEE-------------

Sequence (345 aa):
ELPPSLLENDVNDTMRQTLEKVGIGPRMYRDLIKSYVTNGTDRKDALKRYLQAYLASVTAADELVGQVLDALDQTTHFKDNTIVVFTSDHGYQVGQKDYLGKNLLWQSTTRVPLIIRVPGMTDTNVTNEPPPKTTTTTTTATDTEERMNDTSSSYSSSSLPRTCNHPVSLVDLFPTLIDLCDLPNSTLLTVESRPLDGHSLRPFLQQHNDSSSSSSWQGPNFALSALSQEYNSSDPIGMSLTTRYEQWRYIRYANGLEELYNTHKDPYEWNNLVVTTASHSSDDGESYISKGDVDLLLKQFRTEMFEFVKSGPPPLEEPPEGELVFFDNVLLMGDDDDDDDDVDA

Radius of gyration: 23.52 Å; chains: 1; bounding box: 57×56×61 Å

Organism: NCBI:txid210454